Protein AF-A0A7J2S6C8-F1 (afdb_monomer)

Solvent-accessible surface area (backbone atoms only — not comparable to full-atom values): 21338 Å² total; per-residue (Å²): 133,86,79,76,64,70,72,67,54,67,76,59,57,77,68,59,60,74,78,74,85,59,68,61,57,57,75,84,71,76,32,97,89,40,73,38,74,44,29,30,34,50,39,59,42,30,94,91,43,90,77,49,42,57,40,76,42,40,28,33,58,45,73,49,61,71,92,41,80,57,48,65,46,74,48,68,42,77,63,92,60,92,56,80,80,47,36,69,75,30,65,57,47,36,51,33,52,52,51,53,50,55,30,57,74,70,68,48,84,77,56,70,72,46,63,61,48,47,64,41,74,40,39,33,36,44,30,26,59,47,37,90,51,41,45,99,87,71,46,70,33,70,77,56,50,61,56,28,43,101,78,66,48,49,63,91,56,85,85,38,72,61,55,59,40,55,72,76,30,68,22,41,27,75,41,55,62,68,39,52,63,50,45,58,54,45,39,74,75,74,37,69,48,33,37,51,72,53,26,26,40,29,37,42,34,45,31,42,72,55,86,85,63,49,44,58,47,68,44,78,35,67,97,61,42,38,46,55,46,69,73,55,48,58,56,49,60,75,65,50,62,64,55,66,74,73,57,66,77,72,85,70,54,75,62,56,54,50,49,54,50,51,53,54,46,54,52,47,54,69,58,48,83,65,84,86,80,91,81,91,76,90,78,89,76,88,76,91,78,90,88,84,80,89,84,88,84,89,86,85,90,85,89,86,89,87,80,86,89,87,84,90,90,86,87,70,69,66,66,61,56,52,60,52,55,58,53,56,56,50,53,54,53,52,54,55,51,53,61,54,56,71,64,72,82,114

Nearest PDB structures (foldseek):
  5lf7-assembly1_J  TM=1.799E-01  e=6.646E+00  Homo sapiens

Radius of gyration: 29.61 Å; Cα contacts (8 Å, |Δi|>4): 408; chains: 1; bounding box: 70×65×96 Å

Foldseek 3Di:
DDDPCPVVVVVVVVVVPPPPPDDLEDDFDFDPVWKTKFKKWFAWAAPPDPGDQKDKWWKQKDFFPVLLVRDIDIDTQPPPDDDPVSLVVAVLSVVLVVVVVVCVVVVNPDSPVSVNSGTDIWMKGWIFGPRVQADPVGDGDPVVVVCCPPVNHNPPPVVRPVLVRLQSGGHMYRDDVQQVVCVVVVCVPPNPCNDQQFNWIKMWMWTDRDDPRTDIDIDTDSVPTHHDDPVSSVSNSVVDDNCVVVVDDTPDDPVVSVVVVVVVVVSSCVSPPDDDDDDPDPDPDPDDDDDDDDDDDDDDDDDDDDDDDDDDDDPPDPVVVVVVVVVVVVVVVVVVVVVVVVVVVD

Structure (mmCIF, N/CA/C/O backbone):
data_AF-A0A7J2S6C8-F1
#
_entry.id   AF-A0A7J2S6C8-F1
#
loop_
_atom_site.group_PDB
_atom_site.id
_atom_site.type_symbol
_atom_site.label_atom_id
_atom_site.label_alt_id
_atom_site.label_comp_id
_atom_site.label_asym_id
_atom_site.label_entity_id
_atom_site.label_seq_id
_atom_site.pdbx_PDB_ins_code
_atom_site.Cartn_x
_atom_site.Cartn_y
_atom_site.Cartn_z
_atom_site.occupancy
_atom_site.B_iso_or_equiv
_atom_site.auth_seq_id
_atom_site.auth_comp_id
_atom_site.auth_asym_id
_atom_site.auth_atom_id
_atom_site.pdbx_PDB_model_num
ATOM 1 N N . MET A 1 1 ? 41.504 -0.423 -16.545 1.00 33.09 1 MET A N 1
ATOM 2 C CA . MET A 1 1 ? 41.022 0.566 -15.554 1.00 33.09 1 MET A CA 1
ATOM 3 C C . MET A 1 1 ? 40.026 -0.130 -14.635 1.00 33.09 1 MET A C 1
ATOM 5 O O . MET A 1 1 ? 38.994 -0.571 -15.115 1.00 33.09 1 MET A O 1
ATOM 9 N N . ALA A 1 2 ? 40.357 -0.325 -13.356 1.00 27.98 2 ALA A N 1
ATOM 10 C CA . ALA A 1 2 ? 39.468 -0.984 -12.399 1.00 27.98 2 ALA A CA 1
ATOM 11 C C . ALA A 1 2 ? 38.467 0.039 -11.839 1.00 27.98 2 ALA A C 1
ATOM 13 O O . ALA A 1 2 ? 38.843 0.918 -11.065 1.00 27.98 2 ALA A O 1
ATOM 14 N N . VAL A 1 3 ? 37.202 -0.045 -12.256 1.00 32.53 3 VAL A N 1
ATOM 15 C CA . VAL A 1 3 ? 36.126 0.783 -11.696 1.00 32.53 3 VAL A CA 1
ATOM 16 C C . VAL A 1 3 ? 35.893 0.341 -10.250 1.00 32.53 3 VAL A C 1
ATOM 18 O O . VAL A 1 3 ? 35.592 -0.818 -9.969 1.00 32.53 3 VAL A O 1
ATOM 21 N N . ASN A 1 4 ? 36.095 1.269 -9.318 1.00 31.86 4 ASN A N 1
ATOM 22 C CA . ASN A 1 4 ? 36.055 1.037 -7.879 1.00 31.86 4 ASN A CA 1
ATOM 23 C C . ASN A 1 4 ? 34.600 0.823 -7.402 1.00 31.86 4 ASN A C 1
ATOM 25 O O . ASN A 1 4 ? 33.949 1.743 -6.911 1.00 31.86 4 ASN A O 1
ATOM 29 N N . MET A 1 5 ? 34.082 -0.401 -7.565 1.00 37.62 5 MET A N 1
ATOM 30 C CA . MET A 1 5 ? 32.708 -0.805 -7.213 1.00 37.62 5 MET A CA 1
ATOM 31 C C . MET A 1 5 ? 32.382 -0.751 -5.707 1.00 37.62 5 MET A C 1
ATOM 33 O O . MET A 1 5 ? 31.219 -0.892 -5.333 1.00 37.62 5 MET A O 1
ATOM 37 N N . LYS A 1 6 ? 33.361 -0.508 -4.822 1.00 36.12 6 LYS A N 1
ATOM 38 C CA . LYS A 1 6 ? 33.123 -0.463 -3.367 1.00 36.12 6 LYS A CA 1
ATOM 39 C C . LYS A 1 6 ? 32.159 0.650 -2.932 1.00 36.12 6 LYS A C 1
ATOM 41 O O . LYS A 1 6 ? 31.393 0.438 -2.003 1.00 36.12 6 LYS A O 1
ATOM 46 N N . LYS A 1 7 ? 32.111 1.788 -3.637 1.00 34.53 7 LYS A N 1
ATOM 47 C CA . LYS A 1 7 ? 31.239 2.922 -3.257 1.00 34.53 7 LYS A CA 1
ATOM 48 C C . LYS A 1 7 ? 29.761 2.765 -3.638 1.00 34.53 7 LYS A C 1
ATOM 50 O O . LYS A 1 7 ? 28.937 3.542 -3.165 1.00 34.53 7 LYS A O 1
ATOM 55 N N . VAL A 1 8 ? 29.410 1.791 -4.481 1.00 39.03 8 VAL A N 1
ATOM 56 C CA . VAL A 1 8 ? 28.010 1.559 -4.890 1.00 39.03 8 VAL A CA 1
ATOM 57 C C . VAL A 1 8 ? 27.2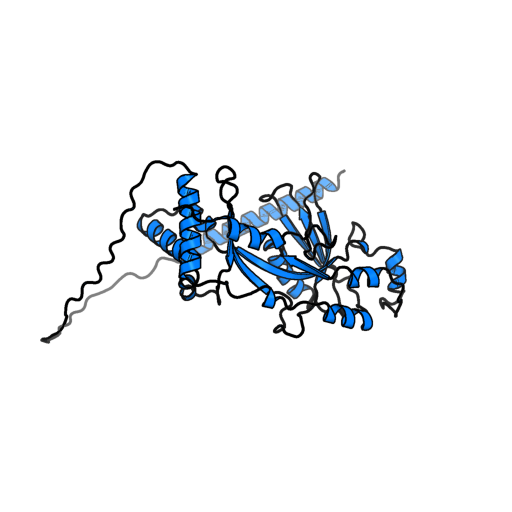87 0.636 -3.902 1.00 39.03 8 VAL A C 1
ATOM 59 O O . VAL A 1 8 ? 26.093 0.817 -3.675 1.00 39.03 8 VAL A O 1
ATOM 62 N N . ASN A 1 9 ? 28.008 -0.279 -3.245 1.00 33.78 9 ASN A N 1
ATOM 63 C CA . ASN A 1 9 ? 27.422 -1.180 -2.247 1.00 33.78 9 ASN A CA 1
ATOM 64 C C . ASN A 1 9 ? 27.141 -0.491 -0.901 1.00 33.78 9 ASN A C 1
ATOM 66 O O . ASN A 1 9 ? 26.094 -0.733 -0.309 1.00 33.78 9 ASN A O 1
ATOM 70 N N . GLU A 1 10 ? 27.990 0.441 -0.459 1.00 35.53 10 GLU A N 1
ATOM 71 C CA . GLU A 1 10 ? 27.822 1.103 0.849 1.00 35.53 10 GLU A CA 1
ATOM 72 C C . GLU A 1 10 ? 26.581 2.015 0.936 1.00 35.53 10 GLU A C 1
ATOM 74 O O . GLU A 1 10 ? 26.113 2.302 2.031 1.00 35.53 10 GLU A O 1
ATOM 79 N N . ARG A 1 11 ? 25.981 2.434 -0.191 1.00 38.78 11 ARG A N 1
ATOM 80 C CA . ARG A 1 11 ? 24.720 3.211 -0.186 1.00 38.78 11 ARG A CA 1
ATOM 81 C C . ARG A 1 11 ? 23.450 2.363 -0.080 1.00 38.78 11 ARG A C 1
ATOM 83 O O . ARG A 1 11 ? 22.374 2.932 0.077 1.00 38.78 11 ARG A O 1
ATOM 90 N N . TYR A 1 12 ? 23.551 1.039 -0.180 1.00 38.09 12 TYR A N 1
ATOM 91 C CA . TYR A 1 12 ? 22.402 0.132 -0.075 1.00 38.09 12 TYR A CA 1
ATOM 92 C C . TYR A 1 12 ? 22.400 -0.706 1.211 1.00 38.09 12 TYR A C 1
ATOM 94 O O . TYR A 1 12 ? 21.364 -1.281 1.546 1.00 38.09 12 TYR A O 1
ATOM 102 N N . ASP A 1 13 ? 23.499 -0.708 1.969 1.00 33.62 13 ASP A N 1
ATOM 103 C CA . ASP A 1 13 ? 23.609 -1.406 3.256 1.00 33.62 13 ASP A CA 1
ATOM 104 C C . ASP A 1 13 ? 22.923 -0.680 4.435 1.00 33.62 13 ASP A C 1
ATOM 106 O O . ASP A 1 13 ? 22.792 -1.259 5.510 1.00 33.62 13 ASP A O 1
ATOM 110 N N . ASP A 1 14 ? 22.283 0.478 4.208 1.00 38.38 14 ASP A N 1
ATOM 111 C CA . ASP A 1 14 ? 21.228 1.021 5.098 1.00 38.38 14 ASP A CA 1
ATOM 112 C C . ASP A 1 14 ? 19.969 0.117 5.166 1.00 38.38 14 ASP A C 1
ATOM 114 O O . ASP A 1 14 ? 18.994 0.383 5.872 1.00 38.38 14 ASP A O 1
ATOM 118 N N . TYR A 1 15 ? 20.025 -1.050 4.514 1.00 40.28 15 TYR A N 1
ATOM 119 C CA . TYR A 1 15 ? 19.274 -2.256 4.864 1.00 40.28 15 TYR A CA 1
ATOM 120 C C . TYR A 1 15 ? 19.602 -2.812 6.277 1.00 40.28 15 TYR A C 1
ATOM 122 O O . TYR A 1 15 ? 19.001 -3.812 6.688 1.00 40.28 15 TYR A O 1
ATOM 130 N N . GLU A 1 16 ? 20.470 -2.147 7.060 1.00 38.22 16 GLU A N 1
ATOM 131 C CA . GLU A 1 16 ? 20.729 -2.296 8.510 1.00 38.22 16 GLU A CA 1
ATOM 132 C C . GLU A 1 16 ? 19.494 -2.053 9.428 1.00 38.22 16 GLU A C 1
ATOM 134 O O . GLU A 1 16 ? 19.605 -1.830 10.634 1.00 38.22 16 GLU A O 1
ATOM 139 N N . ASN A 1 17 ? 18.283 -2.313 8.927 1.00 39.62 17 ASN A N 1
ATOM 140 C CA . ASN A 1 17 ? 17.057 -2.598 9.691 1.00 39.62 17 ASN A CA 1
ATOM 141 C C . ASN A 1 17 ? 17.166 -3.83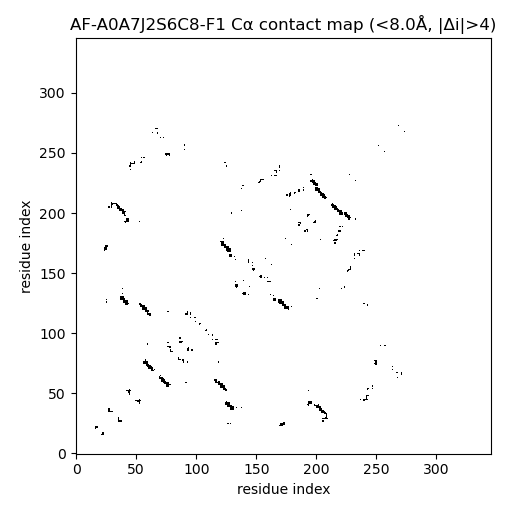4 10.627 1.00 39.62 17 ASN A C 1
ATOM 143 O O . ASN A 1 17 ? 16.158 -4.373 11.085 1.00 39.62 17 ASN A O 1
ATOM 147 N N . ARG A 1 18 ? 18.377 -4.333 10.912 1.00 39.62 18 ARG A N 1
ATOM 148 C CA . ARG A 1 18 ? 18.632 -5.494 11.778 1.00 39.62 18 ARG A CA 1
ATOM 149 C C . ARG A 1 18 ? 19.088 -5.145 13.193 1.00 39.62 18 ARG A C 1
ATOM 151 O O . ARG A 1 18 ? 19.061 -6.042 14.030 1.00 39.62 18 ARG A O 1
ATOM 158 N N . LYS A 1 19 ? 19.454 -3.894 13.501 1.00 30.80 19 LYS A N 1
ATOM 159 C CA . LYS A 1 19 ? 19.933 -3.528 14.852 1.00 30.80 19 LYS A CA 1
ATOM 160 C C . LYS A 1 19 ? 18.897 -2.872 15.771 1.00 30.80 19 LYS A C 1
ATOM 162 O O . LYS A 1 19 ? 19.095 -2.903 16.979 1.00 30.80 19 LYS A O 1
ATOM 167 N N . SER A 1 20 ? 17.778 -2.350 15.261 1.00 33.44 20 SER A N 1
ATOM 168 C CA . SER A 1 20 ? 16.765 -1.680 16.101 1.00 33.44 20 SER A CA 1
ATOM 169 C C . SER A 1 20 ? 15.586 -2.565 16.529 1.00 33.44 20 SER A C 1
ATOM 171 O O . SER A 1 20 ? 14.748 -2.116 17.303 1.00 33.44 20 SER A O 1
ATOM 173 N N . GLY A 1 21 ? 15.467 -3.805 16.036 1.00 29.59 21 GLY A N 1
ATOM 174 C CA . GLY A 1 21 ? 14.344 -4.698 16.373 1.00 29.59 21 GLY A CA 1
ATOM 175 C C . GLY A 1 21 ? 12.958 -4.222 15.897 1.00 29.59 21 GLY A C 1
ATOM 176 O O . GLY A 1 21 ? 11.976 -4.937 16.080 1.00 29.59 21 GLY A O 1
ATOM 177 N N . PHE A 1 22 ? 12.872 -3.061 15.242 1.00 34.91 22 PHE A N 1
ATOM 178 C CA . PHE A 1 22 ? 11.653 -2.491 14.678 1.00 34.91 22 PHE A CA 1
ATOM 179 C C . PHE A 1 22 ? 11.814 -2.378 13.163 1.00 34.91 22 PHE A C 1
ATOM 181 O O . PHE A 1 22 ? 12.431 -1.439 12.667 1.00 34.91 22 PHE A O 1
ATOM 188 N N . SER A 1 23 ? 11.245 -3.315 12.398 1.00 48.44 23 SER A N 1
ATOM 189 C CA . SER A 1 23 ? 11.082 -3.072 10.965 1.00 48.44 23 SER A CA 1
ATOM 190 C C . SER A 1 23 ? 9.999 -2.008 10.792 1.00 48.44 23 SER A C 1
ATOM 192 O O . SER A 1 23 ? 8.826 -2.277 11.040 1.00 48.44 23 SER A O 1
ATOM 194 N N . SER A 1 24 ? 10.370 -0.815 10.334 1.00 59.47 24 SER A N 1
ATOM 195 C CA . SER A 1 24 ? 9.442 0.291 10.030 1.00 59.47 24 SER A CA 1
ATOM 196 C C . SER A 1 24 ? 8.462 -0.010 8.882 1.00 59.47 24 SER A C 1
ATOM 198 O O . SER A 1 24 ? 7.572 0.791 8.590 1.00 59.47 24 SER A O 1
ATOM 200 N N . ASN A 1 25 ? 8.606 -1.177 8.244 1.00 76.56 25 ASN A N 1
ATOM 201 C CA . ASN A 1 25 ? 7.812 -1.624 7.111 1.00 76.56 25 ASN A CA 1
ATOM 202 C C . ASN A 1 25 ? 6.869 -2.773 7.494 1.00 76.56 25 ASN A C 1
ATOM 204 O O . ASN A 1 25 ? 7.297 -3.830 7.961 1.00 76.56 25 ASN A O 1
ATOM 208 N N . PHE A 1 26 ? 5.585 -2.611 7.191 1.00 79.31 26 PHE A N 1
ATOM 209 C CA . PHE A 1 26 ? 4.586 -3.663 7.287 1.00 79.31 26 PHE A CA 1
ATOM 210 C C . PHE A 1 26 ? 4.759 -4.664 6.141 1.00 79.31 26 PHE A C 1
ATOM 212 O O . PHE A 1 26 ? 4.687 -4.322 4.957 1.00 79.31 26 PHE A O 1
ATOM 219 N N . THR A 1 27 ? 4.942 -5.936 6.494 1.00 79.62 27 THR A N 1
ATOM 220 C CA . THR A 1 27 ? 4.992 -7.041 5.535 1.00 79.62 27 THR A CA 1
ATOM 221 C C . THR A 1 27 ? 4.140 -8.216 6.006 1.00 79.62 27 THR A C 1
ATOM 223 O O . THR A 1 27 ? 4.035 -8.530 7.194 1.00 79.62 27 THR A O 1
ATOM 226 N N . ILE A 1 28 ? 3.506 -8.900 5.052 1.00 81.00 28 ILE A N 1
ATOM 227 C CA . ILE A 1 28 ? 2.810 -10.161 5.317 1.00 81.00 28 ILE A CA 1
ATOM 228 C C . ILE A 1 28 ? 3.713 -11.277 4.827 1.00 81.00 28 ILE A C 1
ATOM 230 O O . ILE A 1 28 ? 3.731 -11.595 3.639 1.00 81.00 28 ILE A O 1
ATOM 234 N N . GLU A 1 29 ? 4.470 -11.861 5.747 1.00 80.81 29 GLU A N 1
ATOM 235 C CA . GLU A 1 29 ? 5.364 -12.967 5.429 1.00 80.81 29 GLU A CA 1
ATOM 236 C C . GLU A 1 29 ? 4.617 -14.142 4.795 1.00 80.81 29 GLU A C 1
ATOM 238 O O . GLU A 1 29 ? 3.493 -14.496 5.184 1.00 80.81 29 GLU A O 1
ATOM 243 N N . GLY A 1 30 ? 5.284 -14.790 3.842 1.00 74.50 30 GLY A N 1
ATOM 244 C CA . GLY A 1 30 ? 4.814 -16.054 3.306 1.00 74.50 30 GLY A CA 1
ATOM 245 C C . GLY A 1 30 ? 4.751 -17.144 4.370 1.00 74.50 30 GLY A C 1
ATOM 246 O O . GLY A 1 30 ? 5.448 -17.122 5.381 1.00 74.50 30 GLY A O 1
ATOM 247 N N . SER A 1 31 ? 3.874 -18.118 4.152 1.00 72.81 31 SER A N 1
ATOM 248 C CA . SER A 1 31 ? 3.824 -19.331 4.960 1.00 72.81 31 SER A CA 1
ATOM 249 C C . SER A 1 31 ? 3.947 -20.530 4.042 1.00 72.81 31 SER A C 1
ATOM 251 O O . SER A 1 31 ? 3.168 -20.664 3.099 1.00 72.81 31 SER A O 1
ATOM 253 N N . LYS A 1 32 ? 4.857 -21.450 4.380 1.00 73.31 32 LYS A N 1
ATOM 254 C CA . LYS A 1 32 ? 4.961 -22.764 3.726 1.00 73.31 32 LYS A CA 1
ATOM 255 C C . LYS A 1 32 ? 3.642 -23.551 3.787 1.00 73.31 32 LYS A C 1
ATOM 257 O O . LYS A 1 32 ? 3.416 -24.428 2.967 1.00 73.31 32 LYS A O 1
ATOM 262 N N . LYS A 1 33 ? 2.777 -23.246 4.765 1.00 68.19 33 LYS A N 1
ATOM 263 C CA . LYS A 1 33 ? 1.554 -24.001 5.083 1.00 68.19 33 LYS A CA 1
ATOM 264 C C . LYS A 1 33 ? 0.247 -23.219 4.867 1.00 68.19 33 LYS A C 1
ATOM 266 O O . LYS A 1 33 ? -0.785 -23.615 5.400 1.00 68.19 33 LYS A O 1
ATOM 271 N N . GLY A 1 34 ? 0.244 -22.122 4.098 1.00 69.88 34 GLY A N 1
ATOM 272 C CA . GLY A 1 34 ? -1.008 -21.547 3.579 1.00 69.88 34 GLY A CA 1
ATOM 273 C C . GLY A 1 34 ? -1.263 -20.064 3.853 1.00 69.88 34 GLY A C 1
ATOM 274 O O . GLY A 1 34 ? -0.349 -19.248 3.911 1.00 69.88 34 GLY A O 1
ATOM 275 N N . LYS A 1 35 ? -2.549 -19.696 3.929 1.00 87.19 35 LYS A N 1
ATOM 276 C CA . LYS A 1 35 ? -3.002 -18.295 3.948 1.00 87.19 35 LYS A CA 1
ATOM 277 C C . LYS A 1 35 ? -2.584 -17.589 5.244 1.00 87.19 35 LYS A C 1
ATOM 279 O O . LYS A 1 35 ? -3.002 -18.006 6.324 1.00 87.19 35 LYS A O 1
ATOM 284 N N . LYS A 1 36 ? -1.836 -16.489 5.141 1.00 90.19 36 LYS A N 1
ATOM 285 C CA . LYS A 1 36 ? -1.584 -15.560 6.254 1.00 90.19 36 LYS A CA 1
ATOM 286 C C . LYS A 1 36 ? -2.580 -14.409 6.198 1.00 90.19 36 LYS A C 1
ATOM 288 O O . LYS A 1 36 ? -3.009 -14.000 5.121 1.00 90.19 36 LYS A O 1
ATOM 293 N N . ARG A 1 37 ? -2.981 -13.923 7.369 1.00 92.12 37 ARG A N 1
ATOM 294 C CA . ARG A 1 37 ? -3.950 -12.837 7.521 1.00 92.12 37 ARG A CA 1
ATOM 295 C C . ARG A 1 37 ? -3.408 -11.837 8.525 1.00 92.12 37 ARG A C 1
ATOM 297 O O . ARG A 1 37 ? -2.916 -12.255 9.571 1.00 92.12 37 ARG A O 1
ATOM 304 N N . ARG A 1 38 ? -3.536 -10.559 8.202 1.00 93.19 38 ARG A N 1
ATOM 305 C CA . ARG A 1 38 ? -3.308 -9.438 9.110 1.00 93.19 38 ARG A CA 1
ATOM 306 C C . ARG A 1 38 ? -4.547 -8.552 9.110 1.00 93.19 38 ARG A C 1
ATOM 308 O O . ARG A 1 38 ? -5.264 -8.523 8.110 1.00 93.19 38 ARG A O 1
ATOM 315 N N . PHE A 1 39 ? -4.805 -7.880 10.219 1.00 93.19 39 PHE A N 1
ATOM 316 C CA . PHE A 1 39 ? -5.785 -6.806 10.308 1.00 93.19 39 PHE A CA 1
ATOM 317 C C . PHE A 1 39 ? -5.029 -5.499 10.438 1.00 93.19 39 PHE A C 1
ATOM 319 O O . PHE A 1 39 ? -4.108 -5.411 11.246 1.00 93.19 39 PHE A O 1
ATOM 326 N N . ILE A 1 40 ? -5.416 -4.518 9.641 1.00 95.38 40 ILE A N 1
ATOM 327 C CA . ILE A 1 40 ? -4.804 -3.200 9.637 1.00 95.38 40 ILE A CA 1
ATOM 328 C C . ILE A 1 40 ? -5.866 -2.115 9.759 1.00 95.38 40 ILE A C 1
ATOM 330 O O . ILE A 1 40 ? -7.026 -2.344 9.411 1.00 95.38 40 ILE A O 1
ATOM 334 N N . LEU A 1 41 ? -5.443 -0.945 10.220 1.00 95.44 41 LEU A N 1
ATOM 335 C CA . LEU A 1 41 ? -6.136 0.319 9.991 1.00 95.44 41 LEU A CA 1
ATOM 336 C C . LEU A 1 41 ? -5.297 1.134 9.014 1.00 95.44 41 LEU A C 1
ATOM 338 O O . LEU A 1 41 ? -4.078 1.203 9.183 1.00 95.44 41 LEU A O 1
ATOM 342 N N . LEU A 1 42 ? -5.939 1.703 7.999 1.00 95.75 42 LEU A N 1
ATOM 343 C CA . LEU A 1 42 ? -5.317 2.729 7.170 1.00 95.75 42 LEU A CA 1
ATOM 344 C C . LEU A 1 42 ? -5.354 4.052 7.933 1.00 95.75 42 LEU A C 1
ATOM 346 O O . LEU A 1 42 ? -6.312 4.320 8.655 1.00 95.75 42 LEU A O 1
ATOM 350 N N . LEU A 1 43 ? -4.294 4.840 7.803 1.00 95.56 43 LEU A N 1
ATOM 351 C CA . LEU A 1 43 ? -4.183 6.140 8.453 1.00 95.56 43 LEU A CA 1
ATOM 352 C C . LEU A 1 43 ? -4.462 7.277 7.463 1.00 95.56 43 LEU A C 1
ATOM 354 O O . LEU A 1 43 ? -4.238 7.090 6.265 1.00 95.56 43 LEU A O 1
ATOM 358 N N . PRO A 1 44 ? -4.939 8.434 7.956 1.00 95.88 44 PRO A N 1
ATOM 359 C CA . PRO A 1 44 ? -5.158 9.617 7.129 1.00 95.88 44 PRO A CA 1
ATOM 360 C C . PRO A 1 44 ? -3.833 10.172 6.573 1.00 95.88 44 PRO A C 1
ATOM 362 O O . PRO A 1 44 ? -2.752 9.759 7.018 1.00 95.88 44 PRO A O 1
ATOM 365 N N . PRO A 1 45 ? -3.887 11.107 5.605 1.00 94.44 45 PRO A N 1
ATOM 366 C CA . PRO A 1 45 ? -2.697 11.799 5.119 1.00 94.44 45 PRO A CA 1
ATOM 367 C C . PRO A 1 45 ? -1.952 12.530 6.242 1.00 94.44 45 PRO A C 1
ATOM 369 O O . PRO A 1 45 ? -2.536 12.972 7.234 1.00 94.44 45 PRO A O 1
ATOM 372 N N . HIS A 1 46 ? -0.640 12.681 6.058 1.00 93.12 46 HIS A N 1
ATOM 373 C CA . HIS A 1 46 ? 0.155 13.609 6.857 1.00 93.12 46 HIS A CA 1
ATOM 374 C C . HIS A 1 46 ? -0.287 15.056 6.572 1.00 93.12 46 HIS A C 1
ATOM 376 O O . HIS A 1 46 ? -0.725 15.352 5.466 1.00 93.12 46 HIS A O 1
ATOM 382 N N . GLU A 1 47 ? -0.127 15.971 7.532 1.00 89.94 47 GLU A N 1
ATOM 383 C CA . GLU A 1 47 ? -0.587 17.372 7.422 1.00 89.94 47 GLU A CA 1
ATOM 384 C C . GLU A 1 47 ? 0.004 18.152 6.232 1.00 89.94 47 GLU A C 1
ATOM 386 O O . GLU A 1 47 ? -0.600 19.107 5.758 1.00 89.94 47 GLU A O 1
ATOM 391 N N . ASN A 1 48 ? 1.158 17.713 5.724 1.00 84.88 48 ASN A N 1
ATOM 392 C CA . ASN A 1 48 ? 1.841 18.308 4.568 1.00 84.88 48 ASN A CA 1
ATOM 393 C C . ASN A 1 48 ? 1.453 17.678 3.218 1.00 84.88 48 ASN A C 1
ATOM 395 O O . ASN A 1 48 ? 2.048 18.020 2.201 1.00 84.88 48 ASN A O 1
ATOM 399 N N . MET A 1 49 ? 0.530 16.715 3.201 1.00 83.00 49 MET A N 1
ATOM 400 C CA . MET A 1 49 ? 0.100 16.038 1.979 1.00 83.00 49 MET A CA 1
ATOM 401 C C . MET A 1 49 ? -1.250 16.573 1.503 1.00 83.00 49 MET A C 1
ATOM 403 O O . MET A 1 49 ? -2.157 16.786 2.307 1.00 83.00 49 MET A O 1
ATOM 407 N N . ASP A 1 50 ? -1.400 16.702 0.185 1.00 74.69 50 ASP A N 1
ATOM 408 C CA . ASP A 1 50 ? -2.633 17.146 -0.472 1.00 74.69 50 ASP A CA 1
ATOM 409 C C . ASP A 1 50 ? -3.709 16.044 -0.433 1.00 74.69 50 ASP A C 1
ATOM 411 O O . ASP A 1 50 ? -3.943 15.340 -1.417 1.00 74.69 50 ASP A O 1
ATOM 415 N N . GLU A 1 51 ? -4.323 15.864 0.740 1.00 76.94 51 GLU A N 1
ATOM 416 C CA . GLU A 1 51 ? -5.515 15.044 1.039 1.00 76.94 51 GLU A CA 1
ATOM 417 C C . GLU A 1 51 ? -5.409 13.527 0.783 1.00 76.94 51 GLU A C 1
ATOM 419 O O . GLU A 1 51 ? -6.200 12.755 1.325 1.00 76.94 51 GLU A O 1
ATOM 424 N N . MET A 1 52 ? -4.430 13.051 0.014 1.00 84.12 52 MET A N 1
ATOM 425 C CA . MET A 1 52 ? -4.299 11.634 -0.312 1.00 84.12 52 MET A CA 1
ATOM 426 C C . MET A 1 52 ? -3.503 10.873 0.760 1.00 84.12 52 MET A C 1
ATOM 428 O O . MET A 1 52 ? -2.317 11.144 0.948 1.00 84.12 52 MET A O 1
ATOM 432 N N . PRO A 1 53 ? -4.073 9.835 1.405 1.00 90.75 53 PRO A N 1
ATOM 433 C CA . PRO A 1 53 ? -3.366 9.022 2.404 1.00 90.75 53 PRO A CA 1
ATOM 434 C C . PRO A 1 53 ? -2.331 8.055 1.795 1.00 90.75 53 PRO A C 1
ATOM 436 O O . PRO A 1 53 ? -1.772 7.196 2.485 1.00 90.75 53 PRO A O 1
ATOM 439 N N . PHE A 1 54 ? -2.076 8.175 0.489 1.00 91.75 54 PHE A N 1
ATOM 440 C CA . PHE A 1 54 ? -1.243 7.268 -0.283 1.00 91.75 54 PHE A CA 1
ATOM 441 C C . PHE A 1 54 ? -0.305 8.024 -1.212 1.00 91.75 54 PHE A C 1
ATOM 443 O O . PHE A 1 54 ? -0.678 9.034 -1.802 1.00 91.75 54 PHE A O 1
ATOM 450 N N . VAL A 1 55 ? 0.883 7.459 -1.416 1.00 90.44 55 VAL A N 1
ATOM 451 C CA . VAL A 1 55 ? 1.811 7.883 -2.471 1.00 90.44 55 VAL A CA 1
ATOM 452 C C . VAL A 1 55 ? 2.083 6.710 -3.383 1.00 90.44 55 VAL A C 1
ATOM 454 O O . VAL A 1 55 ? 2.319 5.590 -2.931 1.00 90.44 55 VAL A O 1
ATOM 457 N N . GLU A 1 56 ? 2.048 6.957 -4.684 1.00 88.75 56 GLU A N 1
ATOM 458 C CA . GLU A 1 56 ? 2.392 5.964 -5.684 1.00 88.75 56 GLU A CA 1
ATOM 459 C C . GLU A 1 56 ? 3.770 6.250 -6.266 1.00 88.75 56 GLU A C 1
ATOM 461 O O . GLU A 1 56 ? 3.959 7.222 -6.987 1.00 88.75 56 GLU A O 1
ATOM 466 N N . ILE A 1 57 ? 4.720 5.353 -6.001 1.00 86.88 57 ILE A N 1
ATOM 467 C CA . ILE A 1 57 ? 6.060 5.449 -6.574 1.00 86.88 57 ILE A CA 1
ATOM 468 C C . ILE A 1 57 ? 6.130 4.606 -7.840 1.00 86.88 57 ILE A C 1
ATOM 470 O O . ILE A 1 57 ? 5.768 3.424 -7.854 1.00 86.88 57 ILE A O 1
ATOM 474 N N . MET A 1 58 ? 6.676 5.192 -8.899 1.00 86.06 58 MET A N 1
ATOM 475 C CA . MET A 1 58 ? 7.039 4.469 -10.112 1.00 86.06 58 MET A CA 1
ATOM 476 C C . MET A 1 58 ? 8.515 4.085 -10.063 1.00 86.06 58 MET A C 1
ATOM 478 O O . MET A 1 58 ? 9.389 4.935 -9.913 1.00 86.06 58 MET A O 1
ATOM 482 N N . GLN A 1 59 ? 8.820 2.796 -10.212 1.00 85.94 59 GLN A N 1
ATOM 483 C CA . GLN A 1 59 ? 10.189 2.298 -10.077 1.00 85.94 59 GLN A CA 1
ATOM 484 C C . GLN A 1 59 ? 10.520 1.255 -11.142 1.00 85.94 59 GLN A C 1
ATOM 486 O O . GLN A 1 59 ? 9.814 0.262 -11.300 1.00 85.94 59 GLN A O 1
ATOM 491 N N . HIS A 1 60 ? 11.636 1.431 -11.840 1.00 82.88 60 HIS A N 1
ATOM 492 C CA . HIS A 1 60 ? 12.249 0.366 -12.624 1.00 82.88 60 HIS A CA 1
ATOM 493 C C . HIS A 1 60 ? 13.082 -0.500 -11.692 1.00 82.88 60 HIS A C 1
ATOM 495 O O . HIS A 1 60 ? 13.937 0.014 -10.974 1.00 82.88 60 HIS A O 1
ATOM 501 N N . SER A 1 61 ? 12.848 -1.810 -11.701 1.00 82.00 61 SER A N 1
ATOM 502 C CA . SER A 1 61 ? 13.724 -2.741 -11.000 1.00 82.00 61 SER A CA 1
ATOM 503 C C . SER A 1 61 ? 13.946 -4.016 -11.793 1.00 82.00 61 SER A C 1
ATOM 505 O O . SER A 1 61 ? 12.988 -4.622 -12.292 1.00 82.00 61 SER A O 1
ATOM 507 N N . ARG A 1 62 ? 15.210 -4.432 -11.865 1.00 79.31 62 ARG A N 1
ATOM 508 C CA . ARG A 1 62 ? 15.649 -5.664 -12.512 1.00 79.31 62 ARG A CA 1
ATOM 509 C C . ARG A 1 62 ? 16.727 -6.313 -11.659 1.00 79.31 62 ARG A C 1
ATOM 511 O O . ARG A 1 62 ? 17.691 -5.664 -11.280 1.00 79.31 62 ARG A O 1
ATOM 518 N N . GLU A 1 63 ? 16.557 -7.591 -11.382 1.00 72.88 63 GLU A N 1
ATOM 519 C CA . GLU A 1 63 ? 17.607 -8.434 -10.819 1.00 72.88 63 GLU A CA 1
ATOM 520 C C . GLU A 1 63 ? 18.223 -9.215 -11.979 1.00 72.88 63 GLU A C 1
ATOM 522 O O . GLU A 1 63 ? 17.485 -9.729 -12.828 1.00 72.88 63 GLU A O 1
ATOM 527 N N . LEU A 1 64 ? 19.553 -9.246 -12.069 1.00 67.94 64 LEU A N 1
ATOM 528 C CA . LEU A 1 64 ? 20.231 -10.161 -12.982 1.00 67.94 64 LEU A CA 1
ATOM 529 C C . LEU A 1 64 ? 20.163 -11.594 -12.432 1.00 67.94 64 LEU A C 1
ATOM 531 O O . LEU A 1 64 ? 19.949 -11.783 -11.228 1.00 67.94 64 LEU A O 1
ATOM 535 N N . PRO A 1 65 ? 20.317 -12.615 -13.297 1.00 64.75 65 PRO A N 1
ATOM 536 C CA . PRO A 1 65 ? 20.476 -13.995 -12.852 1.00 64.75 65 PRO A CA 1
ATOM 537 C C . PRO A 1 65 ? 21.561 -14.106 -11.772 1.00 64.75 65 PRO A C 1
ATOM 539 O O . PRO A 1 65 ? 22.516 -13.329 -11.752 1.00 64.75 65 PRO A O 1
ATOM 542 N N . ARG A 1 66 ? 21.418 -15.069 -10.853 1.00 59.50 66 ARG A N 1
ATOM 543 C CA . ARG A 1 66 ? 22.338 -15.230 -9.705 1.00 59.50 66 ARG A CA 1
ATOM 544 C C . ARG A 1 66 ? 23.789 -15.431 -10.135 1.00 59.50 66 ARG A C 1
ATOM 546 O O . ARG A 1 66 ? 24.703 -15.004 -9.437 1.00 59.50 66 ARG A O 1
ATOM 553 N N . ASP A 1 67 ? 23.943 -16.040 -11.294 1.00 64.25 67 ASP A N 1
ATOM 554 C CA . ASP A 1 67 ? 25.168 -16.360 -12.013 1.00 64.25 67 ASP A CA 1
ATOM 555 C C . ASP A 1 67 ? 25.970 -15.076 -12.323 1.00 64.25 67 ASP A C 1
ATOM 557 O O . ASP A 1 67 ? 27.199 -15.079 -12.332 1.00 64.25 67 ASP A O 1
ATOM 561 N N . VAL A 1 68 ? 25.276 -13.935 -12.425 1.00 56.84 68 VAL A N 1
ATOM 562 C CA . VAL A 1 68 ? 25.822 -12.587 -12.626 1.00 56.84 68 VAL A CA 1
ATOM 563 C C . VAL A 1 68 ? 25.916 -11.831 -11.295 1.00 56.84 68 VAL A C 1
ATOM 565 O O . VAL A 1 68 ? 25.245 -10.823 -11.074 1.00 56.84 68 VAL A O 1
ATOM 568 N N . LYS A 1 69 ? 26.715 -12.346 -10.350 1.00 58.53 69 LYS A N 1
ATOM 569 C CA . LYS A 1 69 ? 27.061 -11.699 -9.056 1.00 58.53 69 LYS A CA 1
ATOM 570 C C . LYS A 1 69 ? 25.890 -11.058 -8.276 1.00 58.53 69 LYS A C 1
ATOM 572 O O . LYS A 1 69 ? 26.108 -10.132 -7.499 1.00 58.53 69 LYS A O 1
ATOM 577 N N . GLY A 1 70 ? 24.651 -11.524 -8.463 1.00 59.47 70 GLY A N 1
ATOM 578 C CA . GLY A 1 70 ? 23.464 -10.958 -7.810 1.00 59.47 70 GLY A CA 1
ATOM 579 C C . GLY A 1 70 ? 23.260 -9.455 -8.040 1.00 59.47 70 GLY A C 1
ATOM 580 O O . GLY A 1 70 ? 22.618 -8.803 -7.213 1.00 59.47 70 GLY A O 1
ATOM 581 N N . ALA A 1 71 ? 23.812 -8.887 -9.118 1.00 68.44 71 ALA A N 1
ATOM 582 C CA . ALA A 1 71 ? 23.664 -7.467 -9.388 1.00 68.44 71 ALA A CA 1
ATOM 583 C C . ALA A 1 71 ? 22.180 -7.155 -9.620 1.00 68.44 71 ALA A C 1
ATOM 585 O O . ALA A 1 71 ? 21.514 -7.721 -10.491 1.00 68.44 71 ALA A O 1
ATOM 586 N N . SER A 1 72 ? 21.650 -6.249 -8.808 1.00 70.31 72 SER A N 1
ATOM 587 C CA . SER A 1 72 ? 20.295 -5.749 -8.955 1.00 70.31 72 SER A CA 1
ATOM 588 C C . SER A 1 72 ? 20.345 -4.268 -9.250 1.00 70.31 72 SER A C 1
ATOM 590 O O . SER A 1 72 ? 21.236 -3.539 -8.815 1.00 70.31 72 SER A O 1
ATOM 592 N N . PHE A 1 73 ? 19.376 -3.838 -10.029 1.00 73.25 73 PHE A N 1
ATOM 593 C CA . PHE A 1 73 ? 19.190 -2.457 -10.353 1.00 73.25 73 PHE A CA 1
ATOM 594 C C . PHE A 1 73 ? 17.797 -2.015 -9.932 1.00 73.25 73 PHE A C 1
ATOM 596 O O . PHE A 1 73 ? 16.799 -2.714 -10.128 1.00 73.25 73 PHE A O 1
ATOM 603 N N . SER A 1 74 ? 17.742 -0.809 -9.383 1.00 74.69 74 SER A N 1
ATOM 604 C CA . SER A 1 74 ? 16.529 -0.159 -8.945 1.00 74.69 74 SER A CA 1
ATOM 605 C C . SER A 1 74 ? 16.684 1.352 -9.113 1.00 74.69 74 SER A C 1
ATOM 607 O O . SER A 1 74 ? 17.514 1.960 -8.444 1.00 74.69 74 SER A O 1
ATOM 609 N N . THR A 1 75 ? 15.856 1.973 -9.953 1.00 76.69 75 THR A N 1
ATOM 610 C CA . THR A 1 75 ? 15.728 3.438 -9.995 1.00 76.69 75 THR A CA 1
ATOM 611 C C . THR A 1 75 ? 14.282 3.858 -10.092 1.00 76.69 75 THR A C 1
ATOM 613 O O . THR A 1 75 ? 13.416 3.106 -10.540 1.00 76.69 75 THR A O 1
ATOM 616 N N . ARG A 1 76 ? 14.033 5.104 -9.724 1.00 77.56 76 ARG A N 1
ATOM 617 C CA . ARG A 1 76 ? 12.724 5.720 -9.842 1.00 77.56 76 ARG A CA 1
ATOM 618 C C . ARG A 1 76 ? 12.478 6.241 -11.236 1.00 77.56 76 ARG A C 1
ATOM 620 O O . ARG A 1 76 ? 13.383 6.691 -11.934 1.00 77.56 76 ARG A O 1
ATOM 627 N N . CYS A 1 77 ? 11.223 6.173 -11.630 1.00 79.88 77 CYS A N 1
ATOM 628 C CA . CYS A 1 77 ? 10.741 6.756 -12.857 1.00 79.88 77 CYS A CA 1
ATOM 629 C C . CYS A 1 77 ? 10.081 8.091 -12.512 1.00 79.88 77 CYS A C 1
ATOM 631 O O . CYS A 1 77 ? 9.057 8.090 -11.839 1.00 79.88 77 CYS A O 1
ATOM 633 N N . GLN A 1 78 ? 10.638 9.206 -13.004 1.00 69.56 78 GLN A N 1
ATOM 634 C CA . GLN A 1 78 ? 10.060 10.564 -12.907 1.00 69.56 78 GLN A CA 1
ATOM 635 C C . GLN A 1 78 ? 8.826 10.718 -13.805 1.00 69.56 78 GLN A C 1
ATOM 637 O O . GLN A 1 78 ? 8.752 11.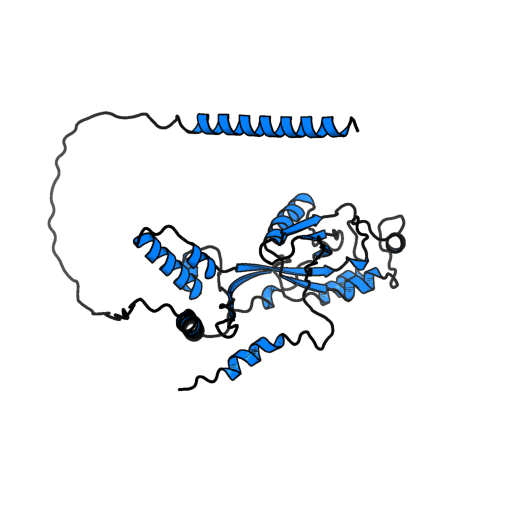599 -14.658 1.00 69.56 78 GLN A O 1
ATOM 642 N N . ARG A 1 79 ? 7.893 9.775 -13.724 1.00 67.25 79 ARG A N 1
ATOM 643 C CA . ARG A 1 79 ? 6.695 9.821 -14.543 1.00 67.25 79 ARG A CA 1
ATOM 644 C C . ARG A 1 79 ? 5.730 10.819 -13.910 1.00 67.25 79 ARG A C 1
ATOM 646 O O . ARG A 1 79 ? 4.898 10.427 -13.101 1.00 67.25 79 ARG A O 1
ATOM 653 N N . ASP A 1 80 ? 5.828 12.075 -14.327 1.00 53.09 80 ASP A N 1
ATOM 654 C CA . ASP A 1 80 ? 4.879 13.140 -13.985 1.00 53.09 80 ASP A CA 1
ATOM 655 C C . ASP A 1 80 ? 3.575 12.975 -14.803 1.00 53.09 80 ASP A C 1
ATOM 657 O O . ASP A 1 80 ? 3.174 13.855 -15.556 1.00 53.09 80 ASP A O 1
ATOM 661 N N . GLY A 1 81 ? 2.926 11.806 -14.718 1.00 48.72 81 GLY A N 1
ATOM 662 C CA . GLY A 1 81 ? 1.646 11.531 -15.388 1.00 48.72 81 GLY A CA 1
ATOM 663 C C . GLY A 1 81 ? 1.673 10.493 -16.518 1.00 48.72 81 GLY A C 1
ATOM 664 O O . GLY A 1 81 ? 2.677 9.852 -16.830 1.00 48.72 81 GLY A O 1
ATOM 665 N N . TYR A 1 82 ? 0.506 10.242 -17.116 1.00 45.34 82 TYR A N 1
ATOM 666 C CA . TYR A 1 82 ? 0.328 9.146 -18.076 1.00 45.34 82 TYR A CA 1
ATOM 667 C C . TYR A 1 82 ? 0.788 9.465 -19.504 1.00 45.34 82 TYR A C 1
ATOM 669 O O . TYR A 1 82 ? 0.786 8.549 -20.327 1.00 45.34 82 TYR A O 1
ATOM 677 N N . ASP A 1 83 ? 1.243 10.685 -19.782 1.00 51.81 83 ASP A N 1
ATOM 678 C CA . ASP A 1 83 ? 1.541 11.128 -21.140 1.00 51.81 83 ASP A CA 1
ATOM 679 C C . ASP A 1 83 ? 2.814 10.499 -21.718 1.00 51.81 83 ASP A C 1
ATOM 681 O O . ASP A 1 83 ? 3.898 10.525 -21.130 1.00 51.81 83 ASP A O 1
ATOM 685 N N . ASP A 1 84 ? 2.692 9.994 -22.949 1.00 54.69 84 ASP A N 1
ATOM 686 C CA . ASP A 1 84 ? 3.789 9.401 -23.728 1.00 54.69 84 ASP A CA 1
ATOM 687 C C . ASP A 1 84 ? 4.980 10.362 -23.924 1.00 54.69 84 ASP A C 1
ATOM 689 O O . ASP A 1 84 ? 6.107 9.937 -24.183 1.00 54.69 84 ASP A O 1
ATOM 693 N N . LYS A 1 85 ? 4.751 11.669 -23.745 1.00 56.69 85 LYS A N 1
ATOM 694 C CA . LYS A 1 85 ? 5.759 12.729 -23.864 1.00 56.69 85 LYS A CA 1
ATOM 695 C C . LYS A 1 85 ? 6.795 12.703 -22.736 1.00 56.69 85 LYS A C 1
ATOM 697 O O . LYS A 1 85 ? 7.939 13.089 -22.968 1.00 56.69 85 LYS A O 1
ATOM 702 N N . ASP A 1 86 ? 6.442 12.198 -21.553 1.00 52.62 86 ASP A N 1
ATOM 703 C CA . ASP A 1 86 ? 7.345 12.156 -20.394 1.00 52.62 86 ASP A CA 1
ATOM 704 C C . ASP A 1 86 ? 8.198 10.884 -20.326 1.00 52.62 86 ASP A C 1
ATOM 706 O O . ASP A 1 86 ? 9.179 10.824 -19.579 1.00 52.62 86 ASP A O 1
ATOM 710 N N . PHE A 1 87 ? 7.923 9.888 -21.176 1.00 51.53 87 PHE A N 1
ATOM 711 C CA . PHE A 1 87 ? 8.747 8.678 -21.266 1.00 51.53 87 PHE A CA 1
ATOM 712 C C . PHE A 1 87 ? 10.204 8.974 -21.666 1.00 51.53 87 PHE A C 1
ATOM 714 O O . PHE A 1 87 ? 11.080 8.152 -21.407 1.00 51.53 87 PHE A O 1
ATOM 721 N N . GLY A 1 88 ? 10.486 10.144 -22.255 1.00 52.75 88 GLY A N 1
ATOM 722 C CA . GLY A 1 88 ? 11.838 10.580 -22.622 1.00 52.75 88 GLY A CA 1
ATOM 723 C C . GLY A 1 88 ? 12.690 11.125 -21.465 1.00 52.75 88 GLY A C 1
ATOM 724 O O . GLY A 1 88 ? 13.908 11.265 -21.624 1.00 52.75 88 GLY A O 1
ATOM 725 N N . LYS A 1 89 ? 12.088 11.432 -20.305 1.00 66.88 89 LYS A N 1
ATOM 726 C CA . LYS A 1 89 ? 12.820 11.941 -19.130 1.00 66.88 89 LYS A CA 1
ATOM 727 C C . LYS A 1 89 ? 13.518 10.815 -18.370 1.00 66.88 89 LYS A C 1
ATOM 729 O O . LYS A 1 89 ? 14.662 10.967 -17.949 1.00 66.88 89 LYS A O 1
ATOM 734 N N . CYS A 1 90 ? 12.873 9.653 -18.275 1.00 75.56 90 CYS A N 1
ATOM 735 C CA . CYS A 1 90 ? 13.458 8.462 -17.673 1.00 75.56 90 CYS A CA 1
ATOM 736 C C . CYS A 1 90 ? 14.108 7.594 -18.763 1.00 75.56 90 CYS A C 1
ATOM 738 O O . CYS A 1 90 ? 13.424 7.000 -19.596 1.00 75.56 90 CYS A O 1
ATOM 740 N N . TRP A 1 91 ? 15.438 7.485 -18.751 1.00 75.31 91 TRP A N 1
ATOM 741 C CA . TRP A 1 91 ? 16.202 6.673 -19.713 1.00 75.31 91 TRP A CA 1
ATOM 742 C C . TRP A 1 91 ? 15.664 5.242 -19.988 1.00 75.31 91 TRP A C 1
ATOM 744 O O . TRP A 1 91 ? 15.613 4.843 -21.152 1.00 75.31 91 TRP A O 1
ATOM 754 N N . PRO A 1 92 ? 15.203 4.461 -18.993 1.00 79.75 92 PRO A N 1
ATOM 755 C CA . PRO A 1 92 ? 14.709 3.090 -19.173 1.00 79.75 92 PRO A CA 1
ATOM 756 C C . PRO A 1 92 ? 13.364 3.059 -19.887 1.00 79.75 92 PRO A C 1
ATOM 758 O O . PRO A 1 92 ? 13.127 2.174 -20.707 1.00 79.75 92 PRO A O 1
ATOM 761 N N . CYS A 1 93 ? 12.499 4.040 -19.613 1.00 81.62 93 CYS A N 1
ATOM 762 C CA . CYS A 1 93 ? 11.278 4.261 -20.376 1.00 81.62 93 CYS A CA 1
ATOM 763 C C . CYS A 1 93 ? 11.612 4.546 -21.843 1.00 81.62 93 CYS A C 1
ATOM 765 O O . CYS A 1 93 ? 11.046 3.902 -22.724 1.00 81.62 93 CYS A O 1
ATOM 767 N N . GLY A 1 94 ? 12.592 5.417 -22.103 1.00 80.75 94 GLY A N 1
ATOM 768 C CA . GLY A 1 94 ? 13.096 5.678 -23.452 1.00 80.75 94 GLY A CA 1
ATOM 769 C C . GLY A 1 94 ? 13.623 4.417 -24.149 1.00 80.75 94 GLY A C 1
ATOM 770 O O . GLY A 1 94 ? 13.226 4.123 -25.276 1.00 80.75 94 GLY A O 1
ATOM 771 N N . ARG A 1 95 ? 14.453 3.612 -23.468 1.00 78.44 95 ARG A N 1
ATOM 772 C CA . ARG A 1 95 ? 14.979 2.348 -24.017 1.00 78.44 95 ARG A CA 1
ATOM 773 C C . ARG A 1 95 ? 13.865 1.337 -24.296 1.00 78.44 95 ARG A C 1
ATOM 775 O O . ARG A 1 95 ? 13.872 0.717 -25.355 1.00 78.44 95 ARG A O 1
ATOM 782 N N . MET A 1 96 ? 12.885 1.206 -23.403 1.00 82.81 96 MET A N 1
ATOM 783 C CA . MET A 1 96 ? 11.715 0.342 -23.599 1.00 82.81 96 MET A CA 1
ATOM 784 C C . MET A 1 96 ? 10.887 0.769 -24.821 1.00 82.81 96 MET A C 1
ATOM 786 O O . MET A 1 96 ? 10.481 -0.086 -25.608 1.00 82.81 96 MET A O 1
ATOM 790 N N . LEU A 1 97 ? 10.646 2.074 -25.000 1.00 82.19 97 LEU A N 1
ATOM 791 C CA . LEU A 1 97 ? 9.920 2.597 -26.160 1.00 82.19 97 LEU A CA 1
ATOM 792 C C . LEU A 1 97 ? 10.678 2.349 -27.465 1.00 82.19 97 LEU A C 1
ATOM 794 O O . LEU A 1 97 ? 10.081 1.872 -28.429 1.00 82.19 97 LEU A O 1
ATOM 798 N N . ASN A 1 98 ? 11.988 2.606 -27.486 1.00 81.62 98 ASN A N 1
ATOM 799 C CA . ASN A 1 98 ? 12.829 2.327 -28.650 1.00 81.62 98 ASN A CA 1
ATOM 800 C C . ASN A 1 98 ? 12.839 0.832 -28.989 1.00 81.62 98 ASN A C 1
ATOM 802 O O . ASN A 1 98 ? 12.721 0.467 -30.156 1.00 81.62 98 ASN A O 1
ATOM 806 N N . PHE A 1 99 ? 12.909 -0.034 -27.974 1.00 81.12 99 PHE A N 1
ATOM 807 C CA . PHE A 1 99 ? 12.853 -1.483 -28.154 1.00 81.12 99 PHE A CA 1
ATOM 808 C C . PHE A 1 99 ? 11.519 -1.931 -28.771 1.00 81.12 99 PHE A C 1
ATOM 810 O O . PHE A 1 99 ? 11.509 -2.677 -29.749 1.00 81.12 99 PHE A O 1
ATOM 817 N N . ARG A 1 100 ? 10.391 -1.419 -28.259 1.00 81.88 100 ARG A N 1
ATOM 818 C CA . ARG A 1 100 ? 9.057 -1.667 -28.834 1.00 81.88 100 ARG A CA 1
ATOM 819 C C . ARG A 1 100 ? 8.943 -1.170 -30.271 1.00 81.88 100 ARG A C 1
ATOM 821 O O . ARG A 1 100 ? 8.377 -1.864 -31.110 1.00 81.88 100 ARG A O 1
ATOM 828 N N . LYS A 1 101 ? 9.489 0.013 -30.566 1.00 85.25 101 LYS A N 1
ATOM 829 C CA . LYS A 1 101 ? 9.483 0.588 -31.915 1.00 85.25 101 LYS A CA 1
ATOM 830 C C . LYS A 1 101 ? 10.259 -0.294 -32.900 1.00 85.25 101 LYS A C 1
ATOM 832 O O . LYS A 1 101 ? 9.672 -0.710 -33.893 1.00 85.25 101 LYS A O 1
ATOM 837 N N . LYS A 1 102 ? 11.508 -0.662 -32.574 1.00 84.19 102 LYS A N 1
ATOM 838 C CA . LYS A 1 102 ? 12.338 -1.560 -33.400 1.00 84.19 102 LYS A CA 1
ATOM 839 C C . LYS A 1 102 ? 11.657 -2.917 -33.637 1.00 84.19 102 LYS A C 1
ATOM 841 O O . LYS A 1 102 ? 11.681 -3.431 -34.749 1.00 84.19 102 LYS A O 1
ATOM 846 N N . ARG A 1 103 ? 11.013 -3.503 -32.618 1.00 82.12 103 ARG A N 1
ATOM 847 C CA . ARG A 1 103 ? 10.279 -4.776 -32.773 1.00 82.12 103 ARG A CA 1
ATOM 848 C C . ARG A 1 103 ? 9.061 -4.662 -33.675 1.00 82.12 103 ARG A C 1
ATOM 850 O O . ARG A 1 103 ? 8.879 -5.500 -34.553 1.00 82.12 103 ARG A O 1
ATOM 857 N N . LYS A 1 104 ? 8.278 -3.596 -33.505 1.00 84.69 104 LYS A N 1
ATOM 858 C CA . LYS A 1 104 ? 7.131 -3.312 -34.367 1.00 84.69 104 LYS A CA 1
ATOM 859 C C . LYS A 1 104 ? 7.551 -3.131 -35.828 1.00 84.69 104 LYS A C 1
ATOM 861 O O . LYS A 1 104 ? 6.853 -3.606 -36.713 1.00 84.69 104 LYS A O 1
ATOM 866 N N . GLU A 1 105 ? 8.690 -2.485 -36.073 1.00 88.81 105 GLU A N 1
ATOM 867 C CA . GLU A 1 105 ? 9.282 -2.350 -37.413 1.00 88.81 105 GLU A CA 1
ATOM 868 C C . GLU A 1 105 ? 9.733 -3.703 -37.989 1.00 88.81 105 GLU A C 1
ATOM 870 O O . GLU A 1 105 ? 9.557 -3.942 -39.180 1.00 88.81 105 GLU A O 1
ATOM 875 N N . LYS A 1 106 ? 10.226 -4.619 -37.145 1.00 88.00 106 LYS A N 1
ATOM 876 C CA . LYS A 1 106 ? 10.589 -5.998 -37.522 1.00 88.00 106 LYS A CA 1
ATOM 877 C C . LYS A 1 106 ? 9.395 -6.967 -37.613 1.00 88.00 106 LYS A C 1
ATOM 879 O O . LYS A 1 106 ? 9.593 -8.130 -37.946 1.00 88.00 106 LYS A O 1
ATOM 884 N N . GLY A 1 107 ? 8.171 -6.525 -37.309 1.00 88.50 107 GLY A N 1
ATOM 885 C CA . GLY A 1 107 ? 6.981 -7.387 -37.281 1.00 88.50 107 GLY A CA 1
ATOM 886 C C . GLY A 1 107 ? 6.961 -8.419 -36.143 1.00 88.50 107 GLY A C 1
ATOM 887 O O . GLY A 1 107 ? 6.154 -9.344 -36.178 1.00 88.50 107 GLY A O 1
ATOM 888 N N . ASP A 1 108 ? 7.828 -8.277 -35.135 1.00 83.12 108 ASP A N 1
ATOM 889 C CA . ASP A 1 108 ? 7.846 -9.136 -33.948 1.00 83.12 108 ASP A CA 1
ATOM 890 C C . ASP A 1 108 ? 6.835 -8.606 -32.920 1.00 83.12 108 ASP A C 1
ATOM 892 O O . ASP A 1 108 ? 7.050 -7.568 -32.290 1.00 83.12 108 ASP A O 1
ATOM 896 N N . GLU A 1 109 ? 5.717 -9.314 -32.752 1.00 77.12 109 GLU A N 1
ATOM 897 C CA . GLU A 1 109 ? 4.680 -8.981 -31.764 1.00 77.12 109 GLU A CA 1
ATOM 898 C C . GLU A 1 109 ? 5.031 -9.443 -30.336 1.00 77.12 109 GLU A C 1
ATOM 900 O O . GLU A 1 109 ? 4.274 -9.201 -29.391 1.00 77.12 109 GLU A O 1
ATOM 905 N N . ASN A 1 110 ? 6.165 -10.123 -30.134 1.00 75.25 110 ASN A N 1
ATOM 906 C CA . ASN A 1 110 ? 6.535 -10.647 -28.828 1.00 75.25 110 ASN A CA 1
ATOM 907 C C . ASN A 1 110 ? 7.072 -9.528 -27.920 1.00 75.25 110 ASN A C 1
ATOM 909 O O . ASN A 1 110 ? 8.220 -9.105 -28.017 1.00 75.25 110 ASN A O 1
ATOM 913 N N . ASP A 1 111 ? 6.263 -9.069 -26.970 1.00 71.50 111 ASP A N 1
ATOM 914 C CA . ASP A 1 111 ? 6.604 -7.956 -26.069 1.00 71.50 111 ASP A CA 1
ATOM 915 C C . ASP A 1 111 ? 7.322 -8.379 -24.768 1.00 71.50 111 ASP A C 1
ATOM 917 O O . ASP A 1 111 ? 7.592 -7.548 -23.893 1.00 71.50 111 ASP A O 1
ATOM 921 N N . ASN A 1 112 ? 7.683 -9.659 -24.618 1.00 73.31 112 ASN A N 1
ATOM 922 C CA . ASN A 1 112 ? 8.195 -10.207 -23.352 1.00 73.31 112 ASN A CA 1
ATOM 923 C C . ASN A 1 112 ? 9.444 -9.485 -22.812 1.00 73.31 112 ASN A C 1
ATOM 925 O O . ASN A 1 112 ? 9.555 -9.265 -21.604 1.00 73.31 112 ASN A O 1
ATOM 929 N N . LYS A 1 113 ? 10.368 -9.064 -23.689 1.00 69.69 113 LYS A N 1
ATOM 930 C CA . LYS A 1 113 ? 11.568 -8.312 -23.280 1.00 69.69 113 LYS A CA 1
ATOM 931 C C . LYS A 1 113 ? 11.212 -6.893 -22.811 1.00 69.69 113 LYS A C 1
ATOM 933 O O . LYS A 1 113 ? 11.783 -6.436 -21.827 1.00 69.69 113 LYS A O 1
ATOM 938 N N . ALA A 1 114 ? 10.222 -6.228 -23.417 1.00 70.88 114 ALA A N 1
ATOM 939 C CA . ALA A 1 114 ? 9.780 -4.894 -22.994 1.00 70.88 114 ALA A CA 1
ATOM 940 C C . ALA A 1 114 ? 9.170 -4.907 -21.580 1.00 70.88 114 ALA A C 1
ATOM 942 O O . ALA A 1 114 ? 9.382 -3.975 -20.803 1.00 70.88 114 ALA A O 1
ATOM 943 N N . GLY A 1 115 ? 8.485 -5.996 -21.208 1.00 75.38 115 GLY A N 1
ATOM 944 C CA . GLY A 1 115 ? 7.930 -6.184 -19.864 1.00 75.38 115 GLY A CA 1
ATOM 945 C C . GLY A 1 115 ? 8.975 -6.172 -18.740 1.00 75.38 115 GLY A C 1
ATOM 946 O O . GLY A 1 115 ? 8.660 -5.770 -17.623 1.00 75.38 115 GLY A O 1
ATOM 947 N N . GLN A 1 116 ? 10.231 -6.536 -19.027 1.00 74.94 116 GLN A N 1
ATOM 948 C CA . GLN A 1 116 ? 11.316 -6.520 -18.036 1.00 74.94 116 GLN A CA 1
ATOM 949 C C . GLN A 1 116 ? 11.767 -5.102 -17.660 1.00 74.94 116 GLN A C 1
ATOM 951 O O . GLN A 1 116 ? 12.288 -4.893 -16.566 1.00 74.94 116 GLN A O 1
ATOM 956 N N . PHE A 1 117 ? 11.561 -4.132 -18.554 1.00 74.19 117 PHE A N 1
ATOM 957 C CA . PHE A 1 117 ? 11.935 -2.729 -18.358 1.00 74.19 117 PHE A CA 1
ATOM 958 C C . PHE A 1 117 ? 10.759 -1.860 -17.924 1.00 74.19 117 PHE A C 1
ATOM 960 O O . PHE A 1 117 ? 10.955 -0.687 -17.606 1.00 74.19 117 PHE A O 1
ATOM 967 N N . ALA A 1 118 ? 9.544 -2.408 -17.914 1.00 82.06 118 ALA A N 1
ATOM 968 C CA . ALA A 1 118 ? 8.362 -1.661 -17.532 1.00 82.06 118 ALA A CA 1
ATOM 969 C C . ALA A 1 118 ? 8.496 -1.150 -16.084 1.00 82.06 118 ALA A C 1
ATOM 971 O O . ALA A 1 118 ? 8.871 -1.919 -15.190 1.00 82.06 118 ALA A O 1
ATOM 972 N N . PRO A 1 119 ? 8.202 0.138 -15.828 1.00 85.44 119 PRO A N 1
ATOM 973 C CA . PRO A 1 119 ? 8.182 0.650 -14.472 1.00 85.44 119 PRO A CA 1
ATOM 974 C C . PRO A 1 119 ? 7.080 -0.064 -13.690 1.00 85.44 119 PRO A C 1
ATOM 976 O O . PRO A 1 119 ? 5.969 -0.280 -14.180 1.00 85.44 119 PRO A O 1
ATOM 979 N N . LYS A 1 120 ? 7.397 -0.434 -12.457 1.00 86.62 120 LYS A N 1
ATOM 980 C CA . LYS A 1 120 ? 6.479 -1.065 -11.520 1.00 86.62 120 LYS A CA 1
ATOM 981 C C . LYS A 1 120 ? 5.896 0.012 -10.617 1.00 86.62 120 LYS A C 1
ATOM 983 O O . LYS A 1 120 ? 6.634 0.795 -10.021 1.00 86.62 120 LYS A O 1
ATOM 988 N N . ARG A 1 121 ? 4.571 0.000 -10.517 1.00 89.06 121 ARG A N 1
ATOM 989 C CA . ARG A 1 121 ? 3.784 0.793 -9.572 1.00 89.06 121 ARG A CA 1
ATOM 990 C C . ARG A 1 121 ? 3.971 0.240 -8.161 1.00 89.06 121 ARG A C 1
ATOM 992 O O . ARG A 1 121 ? 3.807 -0.967 -7.953 1.00 89.06 121 ARG A O 1
ATOM 999 N N . LYS A 1 122 ? 4.324 1.100 -7.211 1.00 89.44 122 LYS A N 1
ATOM 1000 C CA . LYS A 1 122 ? 4.485 0.766 -5.793 1.00 89.44 122 LYS A CA 1
ATOM 1001 C C . LYS A 1 122 ? 3.706 1.769 -4.944 1.00 89.44 122 LYS A C 1
ATOM 1003 O O . LYS A 1 122 ? 4.272 2.778 -4.532 1.00 89.44 122 LYS A O 1
ATOM 1008 N N . PRO A 1 123 ? 2.416 1.506 -4.700 1.00 91.94 123 PRO A N 1
ATOM 1009 C CA . PRO A 1 123 ? 1.630 2.323 -3.795 1.00 91.94 123 PRO A CA 1
ATOM 1010 C C . PRO A 1 123 ? 2.089 2.105 -2.347 1.00 91.94 123 PRO A C 1
ATOM 1012 O O . PRO A 1 123 ? 2.413 0.985 -1.939 1.00 91.94 123 PRO A O 1
ATOM 1015 N N . ILE A 1 124 ? 2.135 3.187 -1.581 1.00 93.31 124 ILE A N 1
ATOM 1016 C CA . ILE A 1 124 ? 2.594 3.235 -0.196 1.00 93.31 124 ILE A CA 1
ATOM 1017 C C . ILE A 1 124 ? 1.495 3.863 0.649 1.00 93.31 124 ILE A C 1
ATOM 1019 O O . ILE A 1 124 ? 0.931 4.884 0.269 1.00 93.31 124 ILE A O 1
ATOM 1023 N N . ALA A 1 125 ? 1.211 3.247 1.791 1.00 95.31 125 ALA A N 1
ATOM 1024 C CA . ALA A 1 125 ? 0.305 3.764 2.812 1.00 95.31 125 ALA A CA 1
ATOM 1025 C C . ALA A 1 125 ? 0.991 3.772 4.176 1.00 95.31 125 ALA A C 1
ATOM 1027 O O . ALA A 1 125 ? 1.934 3.010 4.403 1.00 95.31 125 ALA A O 1
ATOM 1028 N N . GLN A 1 126 ? 0.453 4.548 5.112 1.00 94.50 126 GLN A N 1
ATOM 1029 C CA . GLN A 1 126 ? 0.728 4.359 6.535 1.00 94.50 126 GLN A CA 1
ATOM 1030 C C . GLN A 1 126 ? -0.394 3.549 7.172 1.00 94.50 126 GLN A C 1
ATOM 1032 O O . GLN A 1 126 ? -1.574 3.784 6.910 1.00 94.50 126 GLN A O 1
ATOM 1037 N N . VAL A 1 127 ? -0.023 2.559 7.982 1.00 95.38 127 VAL A N 1
ATOM 1038 C CA . VAL A 1 127 ? -0.968 1.616 8.585 1.00 95.38 127 VAL A CA 1
ATOM 1039 C C . VAL A 1 127 ? -0.649 1.337 10.042 1.00 95.38 127 VAL A C 1
ATOM 1041 O O . VAL A 1 127 ? 0.499 1.451 10.461 1.00 95.38 127 VAL A O 1
ATOM 1044 N N . ILE A 1 128 ? -1.655 0.879 10.787 1.00 93.38 128 ILE A N 1
ATOM 1045 C CA . ILE A 1 128 ? -1.488 0.261 12.108 1.00 93.38 128 ILE A CA 1
ATOM 1046 C C . ILE A 1 128 ? -1.781 -1.233 11.996 1.00 93.38 128 ILE A C 1
ATOM 1048 O O . ILE A 1 128 ? -2.871 -1.601 11.561 1.00 93.38 128 ILE A O 1
ATOM 1052 N N . ASP A 1 129 ? -0.863 -2.106 12.428 1.00 91.44 129 ASP A N 1
ATOM 1053 C CA . ASP A 1 129 ? -1.161 -3.544 12.556 1.00 91.44 129 ASP A CA 1
ATOM 1054 C C . ASP A 1 129 ? -1.946 -3.836 13.839 1.00 91.44 129 ASP A C 1
ATOM 1056 O O . ASP A 1 129 ? -1.396 -4.008 14.925 1.00 91.44 129 ASP A O 1
ATOM 1060 N N . ILE A 1 130 ? -3.258 -3.965 13.680 1.00 91.38 130 ILE A N 1
ATOM 1061 C CA . ILE A 1 130 ? -4.202 -4.317 14.742 1.00 91.38 130 ILE A CA 1
ATOM 1062 C C . ILE A 1 130 ? -4.467 -5.828 14.811 1.00 91.38 130 ILE A C 1
ATOM 1064 O O . ILE A 1 130 ? -5.364 -6.269 15.527 1.00 91.38 130 ILE A O 1
ATOM 1068 N N . THR A 1 131 ? -3.697 -6.672 14.114 1.00 89.06 131 THR A N 1
ATOM 1069 C CA . THR A 1 131 ? -3.848 -8.141 14.171 1.00 89.06 131 THR A CA 1
ATOM 1070 C C . THR A 1 131 ? -3.911 -8.700 15.597 1.00 89.06 131 THR A C 1
ATOM 1072 O O . THR A 1 131 ? -4.757 -9.570 15.836 1.00 89.06 131 THR A O 1
ATOM 1075 N N . PRO A 1 132 ? -3.099 -8.233 16.572 1.00 87.12 132 PRO A N 1
ATOM 1076 C CA . PRO A 1 132 ? -3.186 -8.715 17.950 1.00 87.12 132 PRO A CA 1
ATOM 1077 C C . PRO A 1 132 ? -4.568 -8.528 18.591 1.00 87.12 132 PRO A C 1
ATOM 1079 O O . PRO A 1 132 ? -4.901 -9.265 19.524 1.00 87.12 132 PRO A O 1
ATOM 1082 N N . CYS A 1 133 ? -5.383 -7.604 18.081 1.00 83.56 133 CYS A N 1
ATOM 1083 C CA . CYS A 1 133 ? -6.702 -7.265 18.604 1.00 83.56 133 CYS A CA 1
ATOM 1084 C C . CYS A 1 133 ? -7.823 -8.180 18.086 1.00 83.56 133 CYS A C 1
ATOM 1086 O O . CYS A 1 133 ? -8.888 -8.265 18.700 1.00 83.56 133 CYS A O 1
ATOM 1088 N N . PHE A 1 134 ? -7.585 -8.915 16.998 1.00 84.12 134 PHE A N 1
ATOM 1089 C CA . PHE A 1 134 ? -8.607 -9.704 16.308 1.00 84.12 134 PHE A CA 1
ATOM 1090 C C . PHE A 1 134 ? -8.380 -11.210 16.453 1.00 84.12 134 PHE A C 1
ATOM 1092 O O . PHE A 1 134 ? -7.262 -11.708 16.613 1.00 84.12 134 PHE A O 1
ATOM 1099 N N . ASN A 1 135 ? -9.472 -11.971 16.404 1.00 84.19 135 ASN A N 1
ATOM 1100 C CA . ASN A 1 135 ? -9.425 -13.422 16.274 1.00 84.19 135 ASN A CA 1
ATOM 1101 C C . ASN A 1 135 ? -9.338 -13.843 14.788 1.00 84.19 135 ASN A C 1
ATOM 1103 O O . ASN A 1 135 ? -9.473 -13.038 13.867 1.00 84.19 135 ASN A O 1
ATOM 1107 N N . LYS A 1 136 ? -9.161 -15.145 14.520 1.00 80.44 136 LYS A N 1
ATOM 1108 C CA . LYS A 1 136 ? -9.059 -15.679 13.142 1.00 80.44 136 LYS A CA 1
ATOM 1109 C C . LYS A 1 136 ? -10.313 -15.441 12.279 1.00 80.44 136 LYS A C 1
ATOM 1111 O O . LYS A 1 136 ? -10.217 -15.511 11.048 1.00 80.44 136 LYS A O 1
ATOM 1116 N N . ARG A 1 137 ? -11.474 -15.206 12.907 1.00 80.06 137 ARG A N 1
ATOM 1117 C CA . ARG A 1 137 ? -12.755 -14.914 12.241 1.00 80.06 137 ARG A CA 1
ATOM 1118 C C . ARG A 1 137 ? -12.884 -13.437 11.854 1.00 80.06 137 ARG A C 1
ATOM 1120 O O . ARG A 1 137 ? -13.685 -13.129 10.979 1.00 80.06 137 ARG A O 1
ATOM 1127 N N . GLY A 1 138 ? -12.031 -12.568 12.398 1.00 75.69 138 GLY A N 1
ATOM 1128 C CA . GLY A 1 138 ? -12.121 -11.118 12.231 1.00 75.69 138 GLY A CA 1
ATOM 1129 C C . GLY A 1 138 ? -13.082 -10.457 13.198 1.00 75.69 138 GLY A C 1
ATOM 1130 O O . GLY A 1 138 ? -13.563 -9.368 12.931 1.00 75.69 138 GLY A O 1
ATOM 1131 N N . GLU A 1 139 ? -13.344 -11.107 14.326 1.00 81.31 139 GLU A N 1
ATOM 1132 C CA . GLU A 1 139 ? -14.033 -10.479 15.441 1.00 81.31 139 GLU A CA 1
ATOM 1133 C C . GLU A 1 139 ? -12.984 -9.965 16.425 1.00 81.31 139 GLU A C 1
ATOM 1135 O O . GLU A 1 139 ? -11.975 -10.634 16.688 1.00 81.31 139 GLU A O 1
ATOM 1140 N N . LEU A 1 140 ? -13.254 -8.804 17.009 1.00 80.19 140 LEU A N 1
ATOM 1141 C CA . LEU A 1 140 ? -12.461 -8.269 18.103 1.00 80.19 140 LEU A CA 1
ATOM 1142 C C . LEU A 1 140 ? -12.425 -9.272 19.273 1.00 80.19 140 LEU A C 1
ATOM 1144 O O . LEU A 1 140 ? -13.454 -9.860 19.634 1.00 80.19 140 LEU A O 1
ATOM 1148 N N . LYS A 1 141 ? -11.245 -9.495 19.863 1.00 82.62 141 LYS A N 1
ATOM 1149 C CA . LYS A 1 141 ? -11.083 -10.392 21.020 1.00 82.62 141 LYS A CA 1
ATOM 1150 C C . LYS A 1 141 ? -11.982 -9.943 22.178 1.00 82.62 141 LYS A C 1
ATOM 1152 O O . LYS A 1 141 ? -12.163 -8.748 22.396 1.00 82.62 141 LYS A O 1
ATOM 1157 N N . ARG A 1 142 ? -12.544 -10.901 22.931 1.00 75.25 142 ARG A N 1
ATOM 1158 C CA . ARG A 1 142 ? -13.504 -10.622 24.024 1.00 75.25 142 ARG A CA 1
ATOM 1159 C C . ARG A 1 142 ? -12.958 -9.633 25.051 1.00 75.25 142 ARG A C 1
ATOM 1161 O O . ARG A 1 142 ? -13.708 -8.788 25.519 1.00 75.25 142 ARG A O 1
ATOM 1168 N N . ASP A 1 143 ? -11.673 -9.733 25.360 1.00 70.44 143 ASP A N 1
ATOM 1169 C CA . ASP A 1 143 ? -11.027 -8.906 26.382 1.00 70.44 143 ASP A CA 1
ATOM 1170 C C . ASP A 1 143 ? -10.990 -7.438 25.946 1.00 70.44 143 ASP A C 1
ATOM 1172 O O . ASP A 1 143 ? -11.250 -6.549 26.745 1.00 70.44 143 ASP A O 1
ATOM 1176 N N . LEU A 1 144 ? -10.801 -7.197 24.645 1.00 69.38 144 LEU A N 1
ATOM 1177 C CA . LEU A 1 144 ? -10.892 -5.863 24.061 1.00 69.38 144 LEU A CA 1
ATOM 1178 C C . LEU A 1 144 ? -12.338 -5.397 23.920 1.00 69.38 144 LEU A C 1
ATOM 1180 O O . LEU A 1 144 ? -12.598 -4.225 24.143 1.00 69.38 144 LEU A O 1
ATOM 1184 N N . LYS A 1 145 ? -13.307 -6.286 23.645 1.00 68.44 145 LYS A N 1
ATOM 1185 C CA . LYS A 1 145 ? -14.735 -5.902 23.626 1.00 68.44 145 LYS A CA 1
ATOM 1186 C C . LYS A 1 145 ? -15.189 -5.254 24.937 1.00 68.44 145 LYS A C 1
ATOM 1188 O O . LYS A 1 145 ? -16.079 -4.416 24.898 1.00 68.44 145 LYS A O 1
ATOM 1193 N N . LYS A 1 146 ? -14.586 -5.619 26.076 1.00 65.38 146 LYS A N 1
ATOM 1194 C CA . LYS A 1 146 ? -14.860 -4.963 27.363 1.00 65.38 146 LYS A CA 1
ATOM 1195 C C . LYS A 1 146 ? -14.372 -3.509 27.384 1.00 65.38 146 LYS A C 1
ATOM 1197 O O . LYS A 1 146 ? -15.074 -2.667 27.926 1.00 65.38 146 LYS A O 1
ATOM 1202 N N . CYS A 1 147 ? -13.238 -3.214 26.745 1.00 62.44 147 CYS A N 1
ATOM 1203 C CA . CYS A 1 147 ? -12.684 -1.860 26.626 1.00 62.44 147 CYS A CA 1
ATOM 1204 C C . CYS A 1 147 ? -13.483 -0.947 25.681 1.00 62.44 147 CYS A C 1
ATOM 1206 O O . CYS A 1 147 ? -13.458 0.261 25.854 1.00 62.44 147 CYS A O 1
ATOM 1208 N N . PHE A 1 148 ? -14.213 -1.503 24.708 1.00 61.34 148 PHE A N 1
ATOM 1209 C CA . PHE A 1 148 ? -15.107 -0.722 23.833 1.00 61.34 148 PHE A CA 1
ATOM 1210 C C . PHE A 1 148 ? -16.514 -0.509 24.430 1.00 61.34 148 PHE A C 1
ATOM 1212 O O . PHE A 1 148 ? -17.386 0.064 23.773 1.00 61.34 148 PHE A O 1
ATOM 1219 N N . GLY A 1 149 ? -16.738 -0.968 25.671 1.00 53.47 149 GLY A N 1
ATOM 1220 C CA . GLY A 1 149 ? -17.971 -0.773 26.432 1.00 53.47 149 GLY A CA 1
ATOM 1221 C C . GLY A 1 149 ? -19.227 -1.409 25.815 1.00 53.47 149 GLY A C 1
ATOM 1222 O O . GLY A 1 149 ? -19.252 -1.877 24.678 1.00 53.47 149 GLY A O 1
ATOM 1223 N N . LYS A 1 150 ? -20.335 -1.397 26.571 1.00 50.31 150 LYS A N 1
ATOM 1224 C CA . LYS A 1 150 ? -21.678 -1.746 26.052 1.00 50.31 150 LYS A CA 1
ATOM 1225 C C . LYS A 1 150 ? -22.207 -0.730 25.022 1.00 50.31 150 LYS A C 1
ATOM 1227 O O . LYS A 1 150 ? -23.195 -1.022 24.357 1.00 50.31 150 LYS A O 1
ATOM 1232 N N . HIS A 1 151 ? -21.554 0.428 24.879 1.00 47.31 151 HIS A N 1
ATOM 1233 C CA . HIS A 1 151 ? -22.004 1.553 24.052 1.00 47.31 151 HIS A CA 1
ATOM 1234 C C . HIS A 1 151 ? -21.118 1.848 22.828 1.00 47.31 151 HIS A C 1
ATOM 1236 O O . HIS A 1 151 ? -21.358 2.840 22.144 1.00 47.31 151 HIS A O 1
ATOM 1242 N N . GLY A 1 152 ? -20.116 1.011 22.525 1.00 52.41 152 GLY A N 1
ATOM 1243 C CA . GLY A 1 152 ? -19.278 1.173 21.328 1.00 52.41 152 GLY A CA 1
ATOM 1244 C C . GLY A 1 152 ? -18.374 2.410 21.349 1.00 52.41 152 GLY A C 1
ATOM 1245 O O . GLY A 1 152 ? -17.864 2.812 20.305 1.00 52.41 152 GLY A O 1
ATOM 1246 N N . LYS A 1 153 ? -18.182 3.021 22.522 1.00 52.72 153 LYS A N 1
ATOM 1247 C CA . LYS A 1 153 ? -17.273 4.145 22.735 1.00 52.72 153 LYS A CA 1
ATOM 1248 C C . LYS A 1 153 ? -16.111 3.659 23.584 1.00 52.72 153 LYS A C 1
ATOM 1250 O O . LYS A 1 153 ? -16.301 3.009 24.609 1.00 52.72 153 LYS A O 1
ATOM 1255 N N . MET A 1 154 ? -14.911 3.927 23.093 1.00 51.16 154 MET A N 1
ATOM 1256 C CA . MET A 1 154 ? -13.680 3.712 23.827 1.00 51.16 154 MET A CA 1
ATOM 1257 C C . MET A 1 154 ? -13.538 4.888 24.797 1.00 51.16 154 MET A C 1
ATOM 1259 O O . MET A 1 154 ? -12.937 5.900 24.451 1.00 51.16 154 MET A O 1
ATOM 1263 N N . ASP A 1 155 ? -14.205 4.805 25.946 1.00 51.22 155 ASP A N 1
ATOM 1264 C CA . ASP A 1 155 ? -14.069 5.814 26.998 1.00 51.22 155 ASP A CA 1
ATOM 1265 C C . ASP A 1 155 ? -12.667 5.669 27.596 1.00 51.22 155 ASP A C 1
ATOM 1267 O O . ASP A 1 155 ? -12.313 4.555 27.978 1.00 51.22 155 ASP A O 1
ATOM 1271 N N . ASP A 1 156 ? -11.895 6.763 27.571 1.00 52.12 156 ASP A N 1
ATOM 1272 C CA . ASP A 1 156 ? -10.541 7.056 28.091 1.00 52.12 156 ASP A CA 1
ATOM 1273 C C . ASP A 1 156 ? -9.886 6.014 29.025 1.00 52.12 156 ASP A C 1
ATOM 1275 O O . ASP A 1 156 ? -9.454 6.295 30.140 1.00 52.12 156 ASP A O 1
ATOM 1279 N N . CYS A 1 157 ? -9.788 4.769 28.573 1.00 50.59 157 CYS A N 1
ATOM 1280 C CA . CYS A 1 157 ? -9.102 3.707 29.278 1.00 50.59 157 CYS A CA 1
ATOM 1281 C C . CYS A 1 157 ? -7.644 3.800 28.852 1.00 50.59 157 CYS A C 1
ATOM 1283 O O . CYS A 1 157 ? -7.242 3.197 27.852 1.00 50.59 157 CYS A O 1
ATOM 1285 N N . ASP A 1 158 ? -6.871 4.601 29.585 1.00 52.97 158 ASP A N 1
ATOM 1286 C CA . ASP A 1 158 ? -5.429 4.749 29.373 1.00 52.97 158 ASP A CA 1
ATOM 1287 C C . ASP A 1 158 ? -4.708 3.384 29.424 1.00 52.97 158 ASP A C 1
ATOM 1289 O O . ASP A 1 158 ? -3.781 3.158 28.649 1.00 52.97 158 ASP A O 1
ATOM 1293 N N . ASP A 1 159 ? -5.239 2.424 30.193 1.00 53.69 159 ASP A N 1
ATOM 1294 C CA . ASP A 1 159 ? -4.753 1.037 30.310 1.00 53.69 159 ASP A CA 1
ATOM 1295 C C . ASP A 1 159 ? -5.228 0.080 29.197 1.00 53.69 159 ASP A C 1
ATOM 1297 O O . ASP A 1 159 ? -5.023 -1.141 29.258 1.00 53.69 159 ASP A O 1
ATOM 1301 N N . CYS A 1 160 ? -5.887 0.577 28.146 1.00 64.19 160 CYS A N 1
ATOM 1302 C CA . CYS A 1 160 ? -6.306 -0.304 27.069 1.00 64.19 160 CYS A CA 1
ATOM 1303 C C . CYS A 1 160 ? -5.093 -0.771 26.256 1.00 64.19 160 CYS A C 1
ATOM 1305 O O . CYS A 1 160 ? -4.441 0.007 25.564 1.00 64.19 160 CYS A O 1
ATOM 1307 N N . ARG A 1 161 ? -4.878 -2.091 26.211 1.00 66.19 161 ARG A N 1
ATOM 1308 C CA . ARG A 1 161 ? -3.893 -2.765 25.341 1.00 66.19 161 ARG A CA 1
ATOM 1309 C C . ARG A 1 161 ? -4.006 -2.371 23.857 1.00 66.19 161 ARG A C 1
ATOM 1311 O O . ARG A 1 161 ? -3.090 -2.621 23.082 1.00 66.19 161 ARG A O 1
ATOM 1318 N N . PHE A 1 162 ? -5.137 -1.800 23.444 1.00 69.25 162 PHE A N 1
ATOM 1319 C CA . PHE A 1 162 ? -5.317 -1.224 22.117 1.00 69.25 162 PHE A CA 1
ATOM 1320 C C . PHE A 1 162 ? -4.486 0.053 21.907 1.00 69.25 162 PHE A C 1
ATOM 1322 O O . PHE A 1 162 ? -3.900 0.207 20.842 1.00 69.25 162 PHE A O 1
ATOM 1329 N N . ASN A 1 163 ? -4.347 0.910 22.923 1.00 66.19 163 ASN A N 1
ATOM 1330 C CA . ASN A 1 163 ? -3.549 2.143 22.867 1.00 66.19 163 ASN A CA 1
ATOM 1331 C C . ASN A 1 163 ? -2.074 1.813 22.623 1.00 66.19 163 ASN A C 1
ATOM 1333 O O . ASN A 1 163 ? -1.444 2.364 21.721 1.00 66.19 163 ASN A O 1
ATOM 1337 N N . ASP A 1 164 ? -1.569 0.821 23.362 1.00 70.06 164 ASP A N 1
ATOM 1338 C CA . ASP A 1 164 ? -0.234 0.251 23.180 1.00 70.06 164 ASP A CA 1
ATOM 1339 C C . ASP A 1 164 ? 0.002 -0.242 21.744 1.00 70.06 164 ASP A C 1
ATOM 1341 O O . ASP A 1 164 ? 1.081 -0.046 21.181 1.00 70.06 164 ASP A O 1
ATOM 1345 N N . VAL A 1 165 ? -1.001 -0.896 21.145 1.00 72.06 165 VAL A N 1
ATOM 1346 C CA . VAL A 1 165 ? -0.929 -1.405 19.767 1.00 72.06 165 VAL A CA 1
ATOM 1347 C C . VAL A 1 165 ? -1.013 -0.265 18.749 1.00 72.06 165 VAL A C 1
ATOM 1349 O O . VAL A 1 165 ? -0.292 -0.273 17.759 1.00 72.06 165 VAL A O 1
ATOM 1352 N N . CYS A 1 166 ? -1.836 0.752 18.973 1.00 69.00 166 CYS A N 1
ATOM 1353 C CA . CYS A 1 166 ? -1.893 1.896 18.068 1.00 69.00 166 CYS A CA 1
ATOM 1354 C C . CYS A 1 166 ? -0.570 2.658 18.028 1.00 69.00 166 CYS A C 1
ATOM 1356 O O . CYS A 1 166 ? -0.085 3.006 16.956 1.00 69.00 166 CYS A O 1
ATOM 1358 N N . GLU A 1 167 ? 0.049 2.886 19.182 1.00 65.50 167 GLU A N 1
ATOM 1359 C CA . GLU A 1 167 ? 1.219 3.754 19.258 1.00 65.50 167 GLU A CA 1
ATOM 1360 C C . GLU A 1 167 ? 2.525 3.084 18.840 1.00 65.50 167 GLU A C 1
ATOM 1362 O O . GLU A 1 167 ? 3.428 3.775 18.362 1.00 65.50 167 GLU A O 1
ATOM 1367 N N . LYS A 1 168 ? 2.650 1.768 19.025 1.00 74.00 168 LYS A N 1
ATOM 1368 C CA . LYS A 1 168 ? 3.890 1.035 18.725 1.00 74.00 168 LYS A CA 1
ATOM 1369 C C . LYS A 1 168 ? 3.972 0.544 17.278 1.00 74.00 168 LYS A C 1
ATOM 1371 O O . LYS A 1 168 ? 5.041 0.110 16.864 1.00 74.00 168 LYS A O 1
ATOM 1376 N N . PHE A 1 169 ? 2.876 0.604 16.519 1.00 74.62 169 PHE A N 1
ATOM 1377 C CA . PHE A 1 169 ? 2.764 -0.105 15.240 1.00 74.62 169 PHE A CA 1
ATOM 1378 C C . PHE A 1 169 ? 2.316 0.766 14.059 1.00 74.62 169 PHE A C 1
ATOM 1380 O O . PHE A 1 169 ? 1.774 0.221 13.099 1.00 74.62 169 PHE A O 1
ATOM 1387 N N . VAL A 1 170 ? 2.567 2.082 14.082 1.00 87.31 170 VAL A N 1
ATOM 1388 C CA . VAL A 1 170 ? 2.498 2.889 12.849 1.00 87.31 170 VAL A CA 1
ATOM 1389 C C . VAL A 1 170 ? 3.636 2.451 11.930 1.00 87.31 170 VAL A C 1
ATOM 1391 O O . VAL A 1 170 ? 4.806 2.515 12.302 1.00 87.31 170 VAL A O 1
ATOM 1394 N N . MET A 1 171 ? 3.292 1.956 10.746 1.00 90.50 171 MET A N 1
ATOM 1395 C CA . MET A 1 171 ? 4.236 1.377 9.794 1.00 90.50 171 MET A CA 1
ATOM 1396 C C . MET A 1 171 ? 3.964 1.867 8.379 1.00 90.50 171 MET A C 1
ATOM 1398 O O . MET A 1 171 ? 2.813 2.057 7.983 1.00 90.50 171 MET A O 1
ATOM 1402 N N . LYS A 1 172 ? 5.026 1.958 7.577 1.00 92.38 172 LYS A N 1
ATOM 1403 C CA . LYS A 1 172 ? 4.909 2.087 6.123 1.00 92.38 172 LYS A CA 1
ATOM 1404 C C . LYS A 1 172 ? 4.497 0.756 5.521 1.00 92.38 172 LYS A C 1
ATOM 1406 O O . LYS A 1 172 ? 5.107 -0.272 5.807 1.00 92.38 172 LYS A O 1
ATOM 1411 N N . TRP A 1 173 ? 3.527 0.753 4.623 1.00 93.31 173 TRP A N 1
ATOM 1412 C CA . TRP A 1 173 ? 3.173 -0.428 3.857 1.00 93.31 173 TRP A CA 1
ATOM 1413 C C . TRP A 1 173 ? 3.352 -0.193 2.365 1.00 93.31 173 TRP A C 1
ATOM 1415 O O . TRP A 1 173 ? 2.580 0.524 1.739 1.00 93.31 173 TRP A O 1
ATOM 1425 N N . TYR A 1 174 ? 4.339 -0.878 1.789 1.00 90.81 174 TYR A N 1
ATOM 1426 C CA . TYR A 1 174 ? 4.478 -1.042 0.346 1.00 90.81 174 TYR A CA 1
ATOM 1427 C C . TYR A 1 174 ? 3.426 -2.037 -0.146 1.00 90.81 174 TYR A C 1
ATOM 1429 O O . TYR A 1 174 ? 3.594 -3.260 -0.056 1.00 90.81 174 TYR A O 1
ATOM 1437 N N . MET A 1 175 ? 2.304 -1.504 -0.613 1.00 90.56 175 MET A N 1
ATOM 1438 C CA . MET A 1 175 ? 1.127 -2.279 -0.958 1.00 90.56 175 MET A CA 1
ATOM 1439 C C . MET A 1 175 ? 1.337 -3.043 -2.270 1.00 90.56 175 MET A C 1
ATOM 1441 O O . MET A 1 175 ? 1.716 -2.466 -3.290 1.00 90.56 175 MET A O 1
ATOM 1445 N N . PRO A 1 176 ? 1.045 -4.354 -2.299 1.00 90.69 176 PRO A N 1
ATOM 1446 C CA . PRO A 1 176 ? 0.929 -5.078 -3.556 1.00 90.69 176 PRO A CA 1
ATOM 1447 C C . PRO A 1 176 ? -0.162 -4.445 -4.424 1.00 90.69 176 PRO A C 1
ATOM 1449 O O . PRO A 1 176 ? -1.258 -4.193 -3.927 1.00 90.69 176 PRO A O 1
ATOM 1452 N N . ILE A 1 177 ? 0.089 -4.276 -5.726 1.00 89.69 177 ILE A N 1
ATOM 1453 C CA . ILE A 1 177 ? -0.857 -3.601 -6.636 1.00 89.69 177 ILE A CA 1
ATOM 1454 C C . ILE A 1 177 ? -2.266 -4.218 -6.607 1.00 89.69 177 ILE A C 1
ATOM 1456 O O . ILE A 1 177 ? -3.259 -3.508 -6.616 1.00 89.69 177 ILE A O 1
ATOM 1460 N N . LYS A 1 178 ? -2.367 -5.544 -6.447 1.00 89.94 178 LYS A N 1
ATOM 1461 C CA . LYS A 1 178 ? -3.658 -6.242 -6.326 1.00 89.94 178 LYS A CA 1
ATOM 1462 C C . LYS A 1 178 ? -4.423 -5.901 -5.045 1.00 89.94 178 LYS A C 1
ATOM 1464 O O . LYS A 1 178 ? -5.642 -5.982 -5.029 1.00 89.94 178 LYS A O 1
ATOM 1469 N N . ALA A 1 179 ? -3.713 -5.603 -3.956 1.00 91.38 179 ALA A N 1
ATOM 1470 C CA . ALA A 1 179 ? -4.341 -5.136 -2.723 1.00 91.38 179 ALA A CA 1
ATOM 1471 C C . ALA A 1 179 ? -4.794 -3.680 -2.882 1.00 91.38 179 ALA A C 1
ATOM 1473 O O . ALA A 1 179 ? -5.907 -3.359 -2.486 1.00 91.38 179 ALA A O 1
ATOM 1474 N N . TRP A 1 180 ? -3.954 -2.849 -3.513 1.00 91.88 180 TRP A N 1
ATOM 1475 C CA . TRP A 1 180 ? -4.259 -1.461 -3.869 1.00 91.88 180 TRP A CA 1
ATOM 1476 C C . TRP A 1 180 ? -5.534 -1.327 -4.704 1.00 91.88 180 TRP A C 1
ATOM 1478 O O . TRP A 1 180 ? -6.432 -0.585 -4.330 1.00 91.88 180 TRP A O 1
ATOM 1488 N N . GLU A 1 181 ? -5.657 -2.112 -5.774 1.00 91.44 181 GLU A N 1
ATOM 1489 C CA . GLU A 1 181 ? -6.842 -2.113 -6.643 1.00 91.44 181 GLU A CA 1
ATOM 1490 C C . GLU A 1 181 ? -8.143 -2.366 -5.867 1.00 91.44 181 GLU A C 1
ATOM 1492 O O . GLU A 1 181 ? -9.162 -1.761 -6.174 1.00 91.44 181 GLU A O 1
ATOM 1497 N N . GLN A 1 182 ? -8.098 -3.207 -4.829 1.00 94.00 182 GLN A N 1
ATOM 1498 C CA . GLN A 1 182 ? -9.262 -3.519 -3.997 1.00 94.00 182 GLN A CA 1
ATOM 1499 C C . GLN A 1 182 ? -9.558 -2.450 -2.937 1.00 94.00 182 GLN A C 1
ATOM 1501 O O . GLN A 1 182 ? -10.652 -2.443 -2.387 1.00 94.00 182 GLN A O 1
ATOM 1506 N N . PHE A 1 183 ? -8.614 -1.560 -2.610 1.00 91.25 183 PHE A N 1
ATOM 1507 C CA . PHE A 1 183 ? -8.889 -0.462 -1.679 1.00 91.25 183 PHE A CA 1
ATOM 1508 C C . PHE A 1 183 ? -9.833 0.569 -2.271 1.00 91.25 183 PHE A C 1
ATOM 1510 O O . PHE A 1 183 ? -10.698 1.044 -1.545 1.00 91.25 183 PHE A O 1
ATOM 1517 N N . ASN A 1 184 ? -9.731 0.847 -3.571 1.00 88.31 184 ASN A N 1
ATOM 1518 C CA . ASN A 1 184 ? -10.685 1.723 -4.248 1.00 88.31 184 ASN A CA 1
ATOM 1519 C C . ASN A 1 184 ? -12.123 1.213 -4.094 1.00 88.31 184 ASN A C 1
ATOM 1521 O O . ASN A 1 184 ? -13.017 2.007 -3.823 1.00 88.31 184 ASN A O 1
ATOM 1525 N N . ASP A 1 185 ? -12.329 -0.104 -4.191 1.00 93.31 185 ASP A N 1
ATOM 1526 C CA . ASP A 1 185 ? -13.642 -0.709 -3.950 1.00 93.31 185 ASP A CA 1
ATOM 1527 C C . ASP A 1 185 ? -14.102 -0.463 -2.500 1.00 93.31 185 ASP A C 1
ATOM 1529 O O . ASP A 1 185 ? -15.236 -0.053 -2.280 1.00 93.31 185 ASP A O 1
ATOM 1533 N N . HIS A 1 186 ? -13.213 -0.617 -1.507 1.00 94.44 186 HIS A N 1
ATOM 1534 C CA . HIS A 1 186 ? -13.552 -0.342 -0.100 1.00 94.44 186 HIS A CA 1
ATOM 1535 C C . HIS A 1 186 ? -13.877 1.135 0.162 1.00 94.44 186 HIS A C 1
ATOM 1537 O O . HIS A 1 186 ? -14.792 1.400 0.934 1.00 94.44 186 HIS A O 1
ATOM 1543 N N . PHE A 1 187 ? -13.180 2.085 -0.474 1.00 91.94 187 PHE A N 1
ATOM 1544 C CA . PHE A 1 187 ? -13.509 3.515 -0.362 1.00 91.94 187 PHE A CA 1
ATOM 1545 C C . PHE A 1 187 ? -14.894 3.832 -0.935 1.00 91.94 187 PHE A C 1
ATOM 1547 O O . PHE A 1 187 ? -15.637 4.633 -0.373 1.00 91.94 187 PHE A O 1
ATOM 1554 N N . MET A 1 188 ? -15.248 3.197 -2.054 1.00 93.00 188 MET A N 1
ATOM 1555 C CA . MET A 1 188 ? -16.549 3.389 -2.693 1.00 93.00 188 MET A CA 1
ATOM 1556 C C . MET A 1 188 ? -17.688 2.746 -1.895 1.00 93.00 188 MET A C 1
ATOM 1558 O O . MET A 1 188 ? -18.770 3.324 -1.811 1.00 93.00 188 MET A O 1
ATOM 1562 N N . ASP A 1 189 ? -17.450 1.567 -1.318 1.00 94.81 189 ASP A N 1
ATOM 1563 C CA . ASP A 1 189 ? -18.475 0.794 -0.612 1.00 94.81 189 ASP A CA 1
ATOM 1564 C C . ASP A 1 189 ? -18.691 1.268 0.836 1.00 94.81 189 ASP A C 1
ATOM 1566 O O . ASP A 1 189 ? -19.829 1.305 1.304 1.00 94.81 189 ASP A O 1
ATOM 1570 N N . GLU A 1 190 ? -17.617 1.614 1.552 1.00 94.44 190 GLU A N 1
ATOM 1571 C CA . GLU A 1 190 ? -17.646 1.874 3.001 1.00 94.44 190 GLU A CA 1
ATOM 1572 C C . GLU A 1 190 ? -17.374 3.348 3.365 1.00 94.44 190 GLU A C 1
ATOM 1574 O O . GLU A 1 190 ? -17.506 3.725 4.530 1.00 94.44 190 GLU A O 1
ATOM 1579 N N . GLY A 1 191 ? -17.021 4.195 2.390 1.00 93.31 191 GLY A N 1
ATOM 1580 C CA . GLY A 1 191 ? -16.659 5.599 2.602 1.00 93.31 191 GLY A CA 1
ATOM 1581 C C . GLY A 1 191 ? -15.175 5.798 2.922 1.00 93.31 191 GLY A C 1
ATOM 1582 O O . GLY A 1 191 ? -14.323 5.012 2.508 1.00 93.31 191 GLY A O 1
ATOM 1583 N N . ASP A 1 192 ? -14.839 6.868 3.645 1.00 93.94 192 ASP A N 1
ATOM 1584 C CA . ASP A 1 192 ? -13.448 7.142 4.016 1.00 93.94 192 ASP A CA 1
ATOM 1585 C C . ASP A 1 192 ? -12.937 6.130 5.055 1.00 93.94 192 ASP A C 1
ATOM 1587 O O . ASP A 1 192 ? -13.093 6.286 6.264 1.00 93.94 192 ASP A O 1
ATOM 1591 N N . ILE A 1 193 ? -12.281 5.080 4.565 1.00 94.44 193 ILE A N 1
ATOM 1592 C CA . ILE A 1 193 ? -11.675 4.022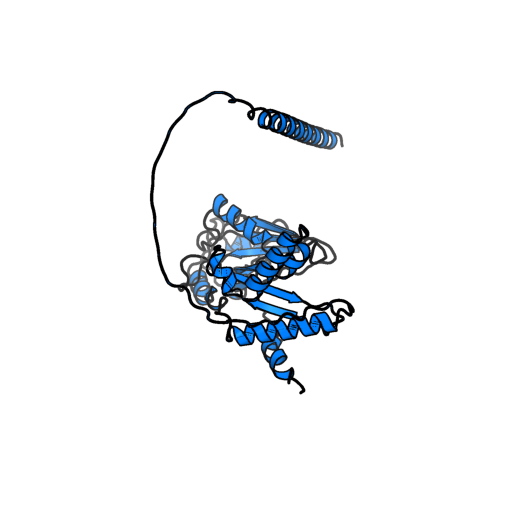 5.381 1.00 94.44 193 ILE A CA 1
ATOM 1593 C C . ILE A 1 193 ? -10.416 4.475 6.146 1.00 94.44 193 ILE A C 1
ATOM 1595 O O . ILE A 1 193 ? -9.809 3.651 6.838 1.00 94.44 193 ILE A O 1
ATOM 1599 N N . THR A 1 194 ? -10.006 5.742 6.011 1.00 95.38 194 THR A N 1
ATOM 1600 C CA . THR A 1 194 ? -8.905 6.366 6.767 1.00 95.38 194 THR A CA 1
ATOM 1601 C C . THR A 1 194 ? -9.378 7.277 7.897 1.00 95.38 194 THR A C 1
ATOM 1603 O O . THR A 1 194 ? -8.560 7.693 8.722 1.00 95.38 194 THR A O 1
ATOM 1606 N N . ASP A 1 195 ? -10.689 7.531 7.993 1.00 94.81 195 ASP A N 1
ATOM 1607 C CA . ASP A 1 195 ? -11.277 8.315 9.075 1.00 94.81 195 ASP A CA 1
ATOM 1608 C C . ASP A 1 195 ? -11.026 7.638 10.432 1.00 94.81 195 ASP A C 1
ATOM 1610 O O . ASP A 1 195 ? -11.425 6.500 10.679 1.00 94.81 195 ASP A O 1
ATOM 1614 N N . MET A 1 196 ? -10.372 8.350 11.349 1.00 92.12 196 MET A N 1
ATOM 1615 C CA . MET A 1 196 ? -10.067 7.841 12.686 1.00 92.12 196 MET A CA 1
ATOM 1616 C C . MET A 1 196 ? -11.264 7.887 13.646 1.00 92.12 196 MET A C 1
ATOM 1618 O O . MET A 1 196 ? -11.253 7.189 14.669 1.00 92.12 196 MET A O 1
ATOM 1622 N N . ASP A 1 197 ? -12.292 8.686 13.348 1.00 91.38 197 ASP A N 1
ATOM 1623 C CA . ASP A 1 197 ? -13.547 8.686 14.100 1.00 91.38 197 ASP A CA 1
ATOM 1624 C C . ASP A 1 197 ? -14.442 7.497 13.714 1.00 91.38 197 ASP A C 1
ATOM 1626 O O . ASP A 1 197 ? -15.218 7.019 14.551 1.00 91.38 197 ASP A O 1
ATOM 1630 N N . HIS A 1 198 ? -14.268 6.969 12.500 1.00 92.62 198 HIS A N 1
ATOM 1631 C CA . HIS A 1 198 ? -14.931 5.772 11.988 1.00 92.62 198 HIS A CA 1
ATOM 1632 C C . HIS A 1 198 ? -13.933 4.734 11.443 1.00 92.62 198 HIS A C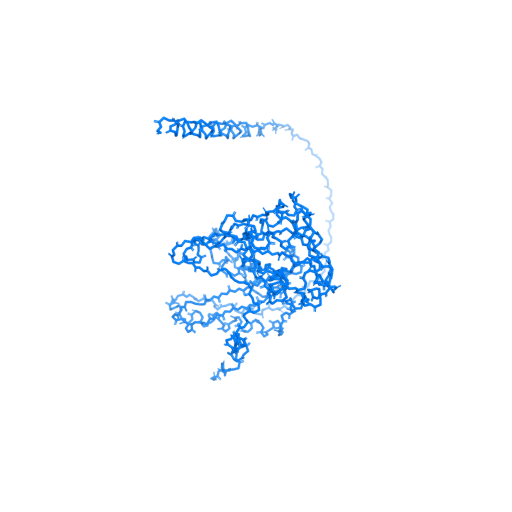 1
ATOM 1634 O O . HIS A 1 198 ? -14.125 4.165 10.373 1.00 92.62 198 HIS A O 1
ATOM 1640 N N . ALA A 1 199 ? -12.866 4.442 12.192 1.00 91.38 199 ALA A N 1
ATOM 1641 C CA . ALA A 1 199 ? -11.770 3.613 11.696 1.00 91.38 199 ALA A CA 1
ATOM 1642 C C . ALA A 1 199 ? -12.239 2.184 11.393 1.00 91.38 199 ALA A C 1
ATOM 1644 O O . ALA A 1 199 ? -12.653 1.442 12.293 1.00 91.38 199 ALA A O 1
ATOM 1645 N N . ILE A 1 200 ? -12.153 1.781 10.123 1.00 94.12 200 ILE A N 1
ATOM 1646 C CA . ILE A 1 200 ? -12.624 0.478 9.648 1.00 94.12 200 ILE A CA 1
ATOM 1647 C C . ILE A 1 200 ? -11.463 -0.524 9.622 1.00 94.12 200 ILE A C 1
ATOM 1649 O O . ILE A 1 200 ? -10.512 -0.352 8.861 1.00 94.12 200 ILE A O 1
ATOM 1653 N N . PRO A 1 201 ? -11.532 -1.633 10.385 1.00 94.81 201 PRO A N 1
ATOM 1654 C CA . PRO A 1 201 ? -10.549 -2.704 10.289 1.00 94.81 201 PRO A CA 1
ATOM 1655 C C . PRO A 1 201 ? -10.564 -3.368 8.915 1.00 94.81 201 PRO A C 1
ATOM 1657 O O . PRO A 1 201 ? -11.601 -3.847 8.446 1.00 94.81 201 PRO A O 1
ATOM 1660 N N . ILE A 1 202 ? -9.390 -3.496 8.302 1.00 96.00 202 ILE A N 1
ATOM 1661 C CA . ILE A 1 202 ? -9.233 -4.145 7.002 1.00 96.00 202 ILE A CA 1
ATOM 1662 C C . ILE A 1 202 ? -8.390 -5.394 7.166 1.00 96.00 202 ILE A C 1
ATOM 1664 O O . ILE A 1 202 ? -7.258 -5.370 7.646 1.00 96.00 202 ILE A O 1
ATOM 1668 N N . ARG A 1 203 ? -8.940 -6.529 6.745 1.00 95.56 203 ARG A N 1
ATOM 1669 C CA . ARG A 1 203 ? -8.207 -7.789 6.730 1.00 95.56 203 ARG A CA 1
ATOM 1670 C C . ARG A 1 203 ? -7.483 -7.948 5.414 1.00 95.56 203 ARG A C 1
ATOM 1672 O O . ARG A 1 203 ? -8.122 -8.129 4.381 1.00 95.56 203 ARG A O 1
ATOM 1679 N N . VAL A 1 204 ? -6.166 -8.031 5.477 1.00 95.44 204 VAL A N 1
ATOM 1680 C CA . VAL A 1 204 ? -5.321 -8.351 4.331 1.00 95.44 204 VAL A CA 1
ATOM 1681 C C . VAL A 1 204 ? -4.923 -9.818 4.414 1.00 95.44 204 VAL A C 1
ATOM 1683 O O . VAL A 1 204 ? -4.335 -10.279 5.395 1.00 95.44 204 VAL A O 1
ATOM 1686 N N . THR A 1 205 ? -5.269 -10.579 3.383 1.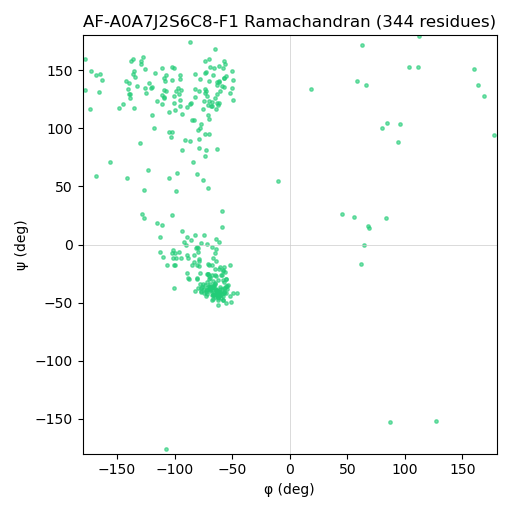00 94.31 205 THR A N 1
ATOM 1687 C CA . THR A 1 205 ? -4.965 -12.004 3.270 1.00 94.31 205 THR A CA 1
ATOM 1688 C C . THR A 1 205 ? -3.936 -12.219 2.174 1.00 94.31 205 THR A C 1
ATOM 1690 O O . THR A 1 205 ? -4.200 -11.928 1.014 1.00 94.31 205 THR A O 1
ATOM 1693 N N . ARG A 1 206 ? -2.786 -12.794 2.532 1.00 93.44 206 ARG A N 1
ATOM 1694 C CA . ARG A 1 206 ? -1.788 -13.291 1.580 1.00 93.44 206 ARG A CA 1
ATOM 1695 C C . ARG A 1 206 ? -1.931 -14.802 1.455 1.00 93.44 206 ARG A C 1
ATOM 1697 O O . ARG A 1 206 ? -1.905 -15.524 2.451 1.00 93.44 206 ARG A O 1
ATOM 1704 N N . SER A 1 207 ? -2.060 -15.295 0.234 1.00 92.31 207 SER A N 1
ATOM 1705 C CA . SER A 1 207 ? -2.084 -16.726 -0.086 1.00 92.31 207 SER A CA 1
ATOM 1706 C C . SER A 1 207 ? -1.080 -17.038 -1.192 1.00 92.31 207 SER A C 1
ATOM 1708 O O . SER A 1 207 ? -0.738 -16.131 -1.937 1.00 92.31 207 SER A O 1
ATOM 1710 N N . GLY A 1 208 ? -0.598 -18.279 -1.278 1.00 88.06 208 GLY A N 1
ATOM 1711 C CA . GLY A 1 208 ? 0.491 -18.671 -2.187 1.00 88.06 208 GLY A CA 1
ATOM 1712 C C . GLY A 1 208 ? 1.830 -18.848 -1.463 1.00 88.06 208 GLY A C 1
ATOM 1713 O O . GLY A 1 208 ? 2.059 -18.268 -0.393 1.00 88.06 208 GLY A O 1
ATOM 1714 N N . VAL A 1 209 ? 2.685 -19.697 -2.029 1.00 81.00 209 VAL A N 1
ATOM 1715 C CA . VAL A 1 209 ? 3.956 -20.142 -1.440 1.00 81.00 209 VAL A CA 1
ATOM 1716 C C . VAL A 1 209 ? 5.139 -19.378 -2.039 1.00 81.00 209 VAL A C 1
ATOM 1718 O O . VAL A 1 209 ? 6.051 -19.012 -1.301 1.00 81.00 209 VAL A O 1
ATOM 1721 N N . GLY A 1 210 ? 5.108 -19.080 -3.335 1.00 75.81 210 GLY A N 1
ATOM 1722 C CA . GLY A 1 210 ? 6.156 -18.376 -4.074 1.00 75.81 210 GLY A CA 1
ATOM 1723 C C . GLY A 1 210 ? 5.791 -16.940 -4.458 1.00 75.81 210 GLY A C 1
ATOM 1724 O O . GLY A 1 210 ? 4.755 -16.397 -4.076 1.00 75.81 210 GLY A O 1
ATOM 1725 N N . GLN A 1 211 ? 6.682 -16.285 -5.200 1.00 73.19 211 GLN A N 1
ATOM 1726 C CA . GLN A 1 211 ? 6.523 -14.889 -5.626 1.00 73.19 211 GLN A CA 1
ATOM 1727 C C . GLN A 1 211 ? 5.405 -14.721 -6.670 1.00 73.19 211 GLN A C 1
ATOM 1729 O O . GLN A 1 211 ? 4.645 -13.758 -6.606 1.00 73.19 211 GLN A O 1
ATOM 1734 N N . TYR A 1 212 ? 5.275 -15.678 -7.593 1.00 77.81 212 TYR A N 1
ATOM 1735 C CA . TYR A 1 212 ? 4.381 -15.589 -8.754 1.00 77.81 212 TYR A CA 1
ATOM 1736 C C . TYR A 1 212 ? 2.959 -16.101 -8.492 1.00 77.81 212 TYR A C 1
ATOM 1738 O O . TYR A 1 212 ? 1.999 -15.620 -9.090 1.00 77.81 212 TYR A O 1
ATOM 1746 N N . ASP A 1 213 ? 2.797 -17.050 -7.572 1.00 83.25 213 ASP A N 1
ATOM 1747 C CA . ASP A 1 213 ? 1.505 -17.597 -7.144 1.00 83.25 213 ASP A CA 1
ATOM 1748 C C . ASP A 1 213 ? 0.904 -16.827 -5.958 1.00 83.25 213 ASP A C 1
ATOM 1750 O O . ASP A 1 213 ? -0.205 -17.141 -5.511 1.00 83.25 213 ASP A O 1
ATOM 1754 N N . THR A 1 214 ? 1.600 -15.797 -5.460 1.00 88.00 214 THR A N 1
ATOM 1755 C CA . THR A 1 214 ? 1.082 -14.965 -4.378 1.00 88.00 214 THR A CA 1
ATOM 1756 C C . THR A 1 214 ? -0.163 -14.197 -4.826 1.00 88.00 214 THR A C 1
ATOM 1758 O O . THR A 1 214 ? -0.170 -13.445 -5.804 1.00 88.00 214 THR A O 1
ATOM 1761 N N . LYS A 1 215 ? -1.238 -14.351 -4.055 1.00 91.94 215 LYS A N 1
ATOM 1762 C CA . LYS A 1 215 ? -2.484 -13.597 -4.191 1.00 91.94 215 LYS A CA 1
ATOM 1763 C C . LYS A 1 215 ? -2.749 -12.822 -2.913 1.00 91.94 215 LYS A C 1
ATOM 1765 O O . LYS A 1 215 ? -2.638 -13.380 -1.816 1.00 91.94 215 LYS A O 1
ATOM 1770 N N . TYR A 1 216 ? -3.146 -11.569 -3.090 1.00 93.06 216 TYR A N 1
ATOM 1771 C CA . TYR A 1 216 ? -3.617 -10.697 -2.027 1.00 93.06 216 TYR A CA 1
ATOM 1772 C C . TYR A 1 216 ? -5.125 -10.501 -2.160 1.00 93.06 216 TYR A C 1
ATOM 1774 O O . TYR A 1 216 ? -5.647 -10.420 -3.270 1.00 93.06 216 TYR A O 1
ATOM 1782 N N . GLU A 1 217 ? -5.803 -10.483 -1.021 1.00 95.00 217 GLU A N 1
ATOM 1783 C CA . GLU A 1 217 ? -7.233 -10.214 -0.901 1.00 95.00 217 GLU A CA 1
ATOM 1784 C C . GLU A 1 217 ? -7.437 -9.314 0.318 1.00 95.00 217 GLU A C 1
ATOM 1786 O O . GLU A 1 217 ? -6.970 -9.647 1.414 1.00 95.00 217 GLU A O 1
ATOM 1791 N N . THR A 1 218 ? -8.109 -8.185 0.136 1.00 96.19 218 THR A N 1
ATOM 1792 C CA . THR A 1 218 ? -8.483 -7.247 1.189 1.00 96.19 218 THR A CA 1
ATOM 1793 C C . THR A 1 218 ? -9.983 -7.347 1.449 1.00 96.19 218 THR A C 1
ATOM 1795 O O . THR A 1 218 ? -10.783 -7.648 0.564 1.00 96.19 218 THR A O 1
ATOM 1798 N N . LYS A 1 219 ? -10.377 -7.163 2.707 1.00 96.06 219 LYS A N 1
ATOM 1799 C CA . LYS A 1 219 ? -11.782 -7.128 3.107 1.00 96.06 219 LYS A CA 1
ATOM 1800 C C . LYS A 1 219 ? -11.964 -6.125 4.235 1.00 96.06 219 LYS A C 1
ATOM 1802 O O . LYS A 1 219 ? -11.371 -6.332 5.295 1.00 96.06 219 LYS A O 1
ATOM 1807 N N . ALA A 1 220 ? -12.800 -5.117 4.023 1.00 95.75 220 ALA A N 1
ATOM 1808 C CA . ALA A 1 220 ? -13.238 -4.199 5.063 1.00 95.75 220 ALA A CA 1
ATOM 1809 C C . ALA A 1 220 ? -14.243 -4.861 6.027 1.00 95.75 220 ALA A C 1
ATOM 1811 O O . ALA A 1 220 ? -14.998 -5.773 5.664 1.00 95.75 220 ALA A O 1
ATOM 1812 N N . PHE A 1 221 ? -14.208 -4.441 7.291 1.00 93.69 221 PHE A N 1
ATOM 1813 C CA . PHE A 1 221 ? -15.102 -4.900 8.354 1.00 93.69 221 PHE A CA 1
ATOM 1814 C C . PHE A 1 221 ? -15.834 -3.703 8.970 1.00 93.69 221 PHE A C 1
ATOM 1816 O O . PHE A 1 221 ? -15.677 -3.439 10.157 1.00 93.69 221 PHE A O 1
ATOM 1823 N N . ALA A 1 222 ? -16.670 -3.005 8.195 1.00 91.31 222 ALA A N 1
ATOM 1824 C CA . ALA A 1 222 ? -17.398 -1.815 8.659 1.00 91.31 222 ALA A CA 1
ATOM 1825 C C . ALA A 1 222 ? -18.279 -2.059 9.896 1.00 91.31 222 ALA A C 1
ATOM 1827 O O . ALA A 1 222 ? -18.363 -1.233 10.795 1.00 91.31 222 ALA A O 1
ATOM 1828 N N . LYS A 1 223 ? -18.845 -3.264 10.051 1.00 88.50 223 LYS A N 1
ATOM 1829 C CA . LYS A 1 223 ? -19.567 -3.653 11.286 1.00 88.50 223 LYS A CA 1
ATOM 1830 C C . LYS A 1 223 ? -18.685 -3.700 12.540 1.00 88.50 223 LYS A C 1
ATOM 1832 O O . LYS A 1 223 ? -19.192 -3.861 13.643 1.00 88.50 223 LYS A O 1
ATOM 1837 N N . SER A 1 224 ? -17.370 -3.690 12.361 1.00 86.25 224 SER A N 1
ATOM 1838 C CA . SER A 1 224 ? -16.356 -3.620 13.413 1.00 86.25 224 SER A CA 1
ATOM 1839 C C . SER A 1 224 ? -15.625 -2.278 13.396 1.00 86.25 224 SER A C 1
ATOM 1841 O O . SER A 1 224 ? -14.543 -2.195 13.975 1.00 86.25 224 SER A O 1
ATOM 1843 N N . ALA A 1 225 ? -16.190 -1.264 12.729 1.00 88.38 225 ALA A N 1
ATOM 1844 C CA . ALA A 1 225 ? -15.690 0.098 12.780 1.00 88.38 225 ALA A CA 1
ATOM 1845 C C . ALA A 1 225 ? -15.605 0.570 14.228 1.00 88.38 225 ALA A C 1
ATOM 1847 O O . ALA A 1 225 ? -16.410 0.191 15.088 1.00 88.38 225 ALA A O 1
ATOM 1848 N N . MET A 1 226 ? -14.586 1.368 14.495 1.00 85.94 226 MET A N 1
ATOM 1849 C CA . MET A 1 226 ? -14.222 1.748 15.842 1.00 85.94 226 MET A CA 1
ATOM 1850 C C . MET A 1 226 ? -13.758 3.195 15.873 1.00 85.94 226 MET A C 1
ATOM 1852 O O . MET A 1 226 ? -13.041 3.655 14.992 1.00 85.94 226 MET A O 1
ATOM 1856 N N . LYS A 1 227 ? -14.151 3.904 16.926 1.00 87.69 227 LYS A N 1
ATOM 1857 C CA . LYS A 1 227 ? -13.696 5.267 17.157 1.00 87.69 227 LYS A CA 1
ATOM 1858 C C . LYS A 1 227 ? -12.365 5.244 17.896 1.00 87.69 227 LYS A C 1
ATOM 1860 O O . LYS A 1 227 ? -12.292 4.699 18.998 1.00 87.69 227 LYS A O 1
ATOM 1865 N N . ILE A 1 228 ? -11.331 5.845 17.316 1.00 85.38 228 ILE A N 1
ATOM 1866 C CA . ILE A 1 228 ? -10.051 6.049 18.002 1.00 85.38 228 ILE A CA 1
ATOM 1867 C C . ILE A 1 228 ? -10.201 7.249 18.946 1.00 85.38 228 ILE A C 1
ATOM 1869 O O . ILE A 1 228 ? -10.710 8.292 18.545 1.00 85.38 228 ILE A O 1
ATOM 1873 N N . ALA A 1 229 ? -9.772 7.128 20.205 1.00 84.06 229 ALA A N 1
ATOM 1874 C CA . ALA A 1 229 ? -9.859 8.232 21.164 1.00 84.06 229 ALA A CA 1
ATOM 1875 C C . ALA A 1 229 ? -9.028 9.447 20.705 1.00 84.06 229 ALA A C 1
ATOM 1877 O O . ALA A 1 229 ? -7.906 9.292 20.216 1.00 84.06 229 ALA A O 1
ATOM 1878 N N . LYS A 1 230 ? -9.538 10.672 20.908 1.00 86.31 230 LYS A N 1
ATOM 1879 C CA . LYS A 1 230 ? -8.910 11.919 20.416 1.00 86.31 230 LYS A CA 1
ATOM 1880 C C . LYS A 1 230 ? -7.465 12.107 20.890 1.00 86.31 230 LYS A C 1
ATOM 1882 O O . LYS A 1 230 ? -6.621 12.585 20.133 1.00 86.31 230 LYS A O 1
ATOM 1887 N N . GLY A 1 231 ? -7.163 11.711 22.130 1.00 85.94 231 GLY A N 1
ATOM 1888 C CA . GLY A 1 231 ? -5.800 11.760 22.668 1.00 85.94 231 GLY A CA 1
ATOM 1889 C C . GLY A 1 231 ? -4.826 10.889 21.868 1.00 85.94 231 GLY A C 1
ATOM 1890 O O . GLY A 1 231 ? -3.721 11.327 21.552 1.00 85.94 231 GLY A O 1
ATOM 1891 N N . ILE A 1 232 ? -5.267 9.694 21.468 1.00 85.25 232 ILE A N 1
ATOM 1892 C CA . ILE A 1 232 ? -4.488 8.756 20.650 1.00 85.25 232 ILE A CA 1
ATOM 1893 C C . ILE A 1 232 ? -4.392 9.264 19.216 1.00 85.25 232 ILE A C 1
ATOM 1895 O O . ILE A 1 232 ? -3.293 9.282 18.675 1.00 85.25 232 ILE A O 1
ATOM 1899 N N . GLN A 1 233 ? -5.495 9.742 18.626 1.00 89.81 233 GLN A N 1
ATOM 1900 C CA . GLN A 1 233 ? -5.493 10.348 17.288 1.00 89.81 233 GLN A CA 1
ATOM 1901 C C . GLN A 1 233 ? -4.412 11.430 17.182 1.00 89.81 233 GLN A C 1
ATOM 1903 O O . GLN A 1 233 ? -3.566 11.378 16.295 1.00 89.81 233 GLN A O 1
ATOM 1908 N N . LYS A 1 234 ? -4.350 12.354 18.151 1.00 89.56 234 LYS A N 1
ATOM 1909 C CA . LYS A 1 234 ? -3.330 13.414 18.184 1.00 89.56 234 LYS A CA 1
ATOM 1910 C C . LYS A 1 234 ? -1.901 12.862 18.259 1.00 89.56 234 LYS A C 1
ATOM 1912 O O . LYS A 1 234 ? -0.995 13.441 17.666 1.00 89.56 234 LYS A O 1
ATOM 1917 N N . ARG A 1 235 ? -1.675 11.765 18.991 1.00 87.94 235 ARG A N 1
ATOM 1918 C CA . ARG A 1 235 ? -0.359 11.104 19.072 1.00 87.94 235 ARG A CA 1
ATOM 1919 C C . ARG A 1 235 ? -0.012 10.337 17.794 1.00 87.94 235 ARG A C 1
ATOM 1921 O O . ARG A 1 235 ? 1.154 10.328 17.415 1.00 87.94 235 ARG A O 1
ATOM 1928 N N . LEU A 1 236 ? -0.998 9.736 17.129 1.00 89.69 236 LEU A N 1
ATOM 1929 C CA . LEU A 1 236 ? -0.836 9.054 15.845 1.00 89.69 236 LEU A CA 1
ATOM 1930 C C . LEU A 1 236 ? -0.498 10.039 14.730 1.00 89.69 236 LEU A C 1
ATOM 1932 O O . LEU A 1 236 ? 0.482 9.818 14.031 1.00 89.69 236 LEU A O 1
ATOM 1936 N N . LEU A 1 237 ? -1.237 11.146 14.620 1.00 90.75 237 LEU A N 1
ATOM 1937 C CA . LEU A 1 237 ? -0.993 12.183 13.611 1.00 90.75 237 LEU A CA 1
ATOM 1938 C C . LEU A 1 237 ? 0.433 12.737 13.695 1.00 90.75 237 LEU A C 1
ATOM 1940 O O . LEU A 1 237 ? 1.100 12.857 12.679 1.00 90.75 237 LEU A O 1
ATOM 1944 N N . LYS A 1 238 ? 0.952 12.960 14.910 1.00 91.25 238 LYS A N 1
ATOM 1945 C CA . LYS A 1 238 ? 2.348 13.385 15.132 1.00 91.25 238 LYS A CA 1
ATOM 1946 C C . LYS A 1 238 ? 3.404 12.353 14.721 1.00 91.25 238 LYS A C 1
ATOM 1948 O O . LYS A 1 238 ? 4.570 12.706 14.597 1.00 91.25 238 LYS A O 1
ATOM 1953 N N . LYS A 1 239 ? 3.028 11.076 14.621 1.00 90.38 239 LYS A N 1
ATOM 1954 C CA . LYS A 1 239 ? 3.906 9.976 14.194 1.00 90.38 239 LYS A CA 1
ATOM 1955 C C . LYS A 1 239 ? 3.797 9.689 12.704 1.00 90.38 239 LYS A C 1
ATOM 1957 O O . LYS A 1 239 ? 4.606 8.911 12.200 1.00 90.38 239 LYS A O 1
ATOM 1962 N N . LEU A 1 240 ? 2.800 10.259 12.025 1.00 91.50 240 LEU A N 1
ATOM 1963 C CA . LEU A 1 240 ? 2.716 10.141 10.584 1.00 91.50 240 LEU A CA 1
ATOM 1964 C C . LEU A 1 240 ? 3.959 10.777 9.975 1.00 91.50 240 LEU A C 1
ATOM 1966 O O . LEU A 1 240 ? 4.439 11.812 10.426 1.00 91.50 240 LEU A O 1
ATOM 1970 N N . ILE A 1 241 ? 4.479 10.128 8.950 1.00 90.88 241 ILE A N 1
ATOM 1971 C CA . ILE A 1 241 ? 5.543 10.665 8.118 1.00 90.88 241 ILE A CA 1
ATOM 1972 C C . ILE A 1 241 ? 4.946 11.220 6.833 1.00 90.88 241 ILE A C 1
ATOM 1974 O O . ILE A 1 241 ? 3.924 10.734 6.343 1.00 90.88 241 ILE A O 1
ATOM 1978 N N . ASP A 1 242 ? 5.608 12.214 6.263 1.00 90.25 242 ASP A N 1
ATOM 1979 C CA . ASP A 1 242 ? 5.296 12.674 4.921 1.00 90.25 242 ASP A CA 1
ATOM 1980 C C . ASP A 1 242 ? 5.718 11.604 3.903 1.00 90.25 242 ASP A C 1
ATOM 1982 O O . ASP A 1 242 ? 6.905 11.373 3.666 1.00 90.25 242 ASP A O 1
ATOM 1986 N N . LEU A 1 243 ? 4.739 10.923 3.304 1.00 89.31 243 LEU A N 1
ATOM 1987 C CA . LEU A 1 243 ? 5.014 9.909 2.290 1.00 89.31 243 LEU A CA 1
ATOM 1988 C C . LEU A 1 243 ? 5.526 10.522 0.979 1.00 89.31 243 LEU A C 1
ATOM 1990 O O . LEU A 1 243 ? 6.117 9.800 0.181 1.00 89.31 243 LEU A O 1
ATOM 1994 N N . THR A 1 244 ? 5.349 11.823 0.731 1.00 83.94 244 THR A N 1
ATOM 1995 C CA . THR A 1 244 ? 5.915 12.476 -0.465 1.00 83.94 244 THR A CA 1
ATOM 1996 C C . THR A 1 244 ? 7.431 12.612 -0.360 1.00 83.94 244 THR A C 1
ATOM 1998 O O . THR A 1 244 ? 8.127 12.559 -1.371 1.00 83.94 244 THR A O 1
ATOM 2001 N N . ALA A 1 245 ? 7.969 12.652 0.864 1.00 84.12 245 ALA A N 1
ATOM 2002 C CA . ALA A 1 245 ? 9.400 12.529 1.119 1.00 84.12 245 ALA A CA 1
ATOM 2003 C C . ALA A 1 245 ? 9.919 11.107 0.866 1.00 84.12 245 ALA A C 1
ATOM 2005 O O . ALA A 1 245 ? 11.121 10.918 0.691 1.00 84.12 245 ALA A O 1
ATOM 2006 N N . GLU A 1 246 ? 9.034 10.106 0.800 1.00 78.44 246 GLU A N 1
ATOM 2007 C CA . GLU A 1 246 ? 9.374 8.804 0.237 1.00 78.44 246 GLU A CA 1
ATOM 2008 C C . GLU A 1 246 ? 9.343 8.839 -1.284 1.00 78.44 246 GLU A C 1
ATOM 2010 O O . GLU A 1 246 ? 9.783 7.849 -1.850 1.00 78.44 246 GLU A O 1
ATOM 2015 N N . ASP A 1 247 ? 8.908 9.921 -1.952 1.00 70.94 247 ASP A N 1
ATOM 2016 C CA . ASP A 1 247 ? 9.066 10.148 -3.393 1.00 70.94 247 ASP A CA 1
ATOM 2017 C C . ASP A 1 247 ? 10.240 11.079 -3.823 1.00 70.94 247 ASP A C 1
ATOM 2019 O O . ASP A 1 247 ? 10.007 11.987 -4.626 1.00 70.94 247 ASP A O 1
ATOM 2023 N N . PRO A 1 248 ? 11.503 10.971 -3.325 1.00 63.53 248 PRO A N 1
ATOM 2024 C CA . PRO A 1 248 ? 12.533 11.918 -3.736 1.00 63.53 248 PRO A CA 1
ATOM 2025 C C . PRO A 1 248 ? 12.811 11.824 -5.234 1.00 63.53 248 PRO A C 1
ATOM 2027 O O . PRO A 1 248 ? 12.933 10.734 -5.811 1.00 63.53 248 PRO A O 1
ATOM 2030 N N . LYS A 1 249 ? 13.004 12.997 -5.846 1.00 65.75 249 LYS A N 1
ATOM 2031 C CA . LYS A 1 249 ? 13.509 13.107 -7.216 1.00 65.75 249 LYS A CA 1
ATOM 2032 C C . LYS A 1 249 ? 14.779 12.252 -7.340 1.00 65.75 249 LYS A C 1
ATOM 2034 O O . LYS A 1 249 ? 15.624 12.319 -6.444 1.00 65.75 249 LYS A O 1
ATOM 2039 N N . PRO A 1 250 ? 14.933 11.454 -8.415 1.00 64.06 250 PRO A N 1
ATOM 2040 C CA . PRO A 1 250 ? 16.125 10.646 -8.598 1.00 64.06 250 PRO A CA 1
ATOM 2041 C C . PRO A 1 250 ? 17.373 11.506 -8.459 1.00 64.06 250 PRO A C 1
ATOM 2043 O O . PRO A 1 250 ? 17.476 12.584 -9.045 1.00 64.06 250 PRO A O 1
ATOM 2046 N N . THR A 1 251 ? 18.291 11.020 -7.637 1.00 59.25 251 THR A N 1
ATOM 2047 C CA . THR A 1 251 ? 19.584 11.643 -7.415 1.00 59.25 251 THR A CA 1
ATOM 2048 C C . THR A 1 251 ? 20.526 11.229 -8.541 1.00 59.25 251 THR A C 1
ATOM 2050 O O . THR A 1 251 ? 20.590 10.059 -8.919 1.00 59.25 251 THR A O 1
ATOM 2053 N N . GLY A 1 252 ? 21.238 12.209 -9.088 1.00 65.00 252 GLY A N 1
ATOM 2054 C CA . GLY A 1 252 ? 22.170 12.029 -10.195 1.00 65.00 252 GLY A CA 1
ATOM 2055 C C . GLY A 1 252 ? 21.700 12.677 -11.495 1.00 65.00 252 GLY A C 1
ATOM 2056 O O . GLY A 1 252 ? 20.509 12.879 -11.742 1.00 65.00 252 GLY A O 1
ATOM 2057 N N . THR A 1 253 ? 22.663 13.045 -12.327 1.00 73.00 253 THR A N 1
ATOM 2058 C CA . THR A 1 253 ? 22.408 13.591 -13.659 1.00 73.00 253 THR A CA 1
ATOM 2059 C C . THR A 1 253 ? 21.857 12.507 -14.587 1.00 73.00 253 THR A C 1
ATOM 2061 O O . THR A 1 253 ? 22.032 11.304 -14.373 1.00 73.00 253 THR A O 1
ATOM 2064 N N . LYS A 1 254 ? 21.194 12.925 -15.671 1.00 68.88 254 LYS A N 1
ATOM 2065 C CA . LYS A 1 254 ? 20.716 12.002 -16.711 1.00 68.88 254 LYS A CA 1
ATOM 2066 C C . LYS A 1 254 ? 21.848 11.118 -17.253 1.00 68.88 254 LYS A C 1
ATOM 2068 O O . LYS A 1 254 ? 21.603 9.949 -17.550 1.00 68.88 254 LYS A O 1
ATOM 2073 N N . ASP A 1 255 ? 23.059 11.663 -17.343 1.00 74.12 255 ASP A N 1
ATOM 2074 C CA . ASP A 1 255 ? 24.241 10.960 -17.839 1.00 74.12 255 ASP A CA 1
ATOM 2075 C C . ASP A 1 255 ? 24.794 9.956 -16.826 1.00 74.12 255 ASP A C 1
ATOM 2077 O O . ASP A 1 255 ? 25.125 8.843 -17.217 1.00 74.12 255 ASP A O 1
ATOM 2081 N N . GLU A 1 256 ? 24.793 10.274 -15.529 1.00 76.25 256 GLU A N 1
ATOM 2082 C CA . GLU A 1 256 ? 25.152 9.313 -14.474 1.00 76.25 256 GLU A CA 1
ATOM 2083 C C . GLU A 1 256 ? 24.185 8.126 -14.443 1.00 76.25 256 GLU A C 1
ATOM 2085 O O . GLU A 1 256 ? 24.612 6.973 -14.385 1.00 76.25 256 GLU A O 1
ATOM 2090 N N . ILE A 1 257 ? 22.877 8.390 -14.553 1.00 71.00 257 ILE A N 1
ATOM 2091 C CA . ILE A 1 257 ? 21.863 7.332 -14.636 1.00 71.00 257 ILE A CA 1
ATOM 2092 C C . ILE A 1 257 ? 22.093 6.501 -15.904 1.00 71.00 257 ILE A C 1
ATOM 2094 O O . ILE A 1 257 ? 22.123 5.273 -15.841 1.00 71.00 257 ILE A O 1
ATOM 2098 N N . LYS A 1 258 ? 22.294 7.150 -17.057 1.00 72.25 258 LYS A N 1
ATOM 2099 C CA . LYS A 1 258 ? 22.582 6.482 -18.334 1.00 72.25 258 LYS A CA 1
ATOM 2100 C C . LYS A 1 258 ? 23.836 5.608 -18.248 1.00 72.25 258 LYS A C 1
ATOM 2102 O O . LYS A 1 258 ? 23.792 4.479 -18.732 1.00 72.25 258 LYS A O 1
ATOM 2107 N N . GLN A 1 259 ? 24.914 6.098 -17.640 1.00 78.56 259 GLN A N 1
ATOM 2108 C CA . GLN A 1 259 ? 26.161 5.353 -17.490 1.00 78.56 259 GLN A CA 1
ATOM 2109 C C . GLN A 1 259 ? 25.976 4.151 -16.567 1.00 78.56 259 GLN A C 1
ATOM 2111 O O . GLN A 1 259 ? 26.302 3.039 -16.966 1.00 78.56 259 GLN A O 1
ATOM 2116 N N . PHE A 1 260 ? 25.340 4.344 -15.407 1.00 75.81 260 PHE A N 1
ATOM 2117 C CA . PHE A 1 260 ? 25.005 3.252 -14.493 1.00 75.81 260 PHE A CA 1
ATOM 2118 C C . PHE A 1 260 ? 24.247 2.130 -15.220 1.00 75.81 260 PHE A C 1
ATOM 2120 O O . PHE A 1 260 ? 24.533 0.945 -15.057 1.00 75.81 260 PHE A O 1
ATOM 2127 N N . TYR A 1 261 ? 23.270 2.502 -16.047 1.00 72.62 261 TYR A N 1
ATOM 2128 C CA . TYR A 1 261 ? 22.506 1.542 -16.830 1.00 72.62 261 TYR A CA 1
ATOM 2129 C C . TYR A 1 261 ? 23.336 0.825 -17.890 1.00 72.62 261 TYR A C 1
ATOM 2131 O O . TYR A 1 261 ? 23.166 -0.381 -18.058 1.00 72.62 261 TYR A O 1
ATOM 2139 N N . LYS A 1 262 ? 24.189 1.551 -18.624 1.00 76.88 262 LYS A N 1
ATOM 2140 C CA . LYS A 1 262 ? 25.107 0.944 -19.595 1.00 76.88 262 LYS A CA 1
ATOM 2141 C C . LYS A 1 262 ? 26.000 -0.081 -18.903 1.00 76.88 262 LYS A C 1
ATOM 2143 O O . LYS A 1 262 ? 26.046 -1.218 -19.350 1.00 76.88 262 LYS A O 1
ATOM 2148 N N . ASP A 1 263 ? 26.593 0.280 -17.770 1.00 78.25 263 ASP A N 1
ATOM 2149 C CA . ASP A 1 263 ? 27.452 -0.615 -16.996 1.00 78.25 263 ASP A CA 1
ATOM 2150 C C . ASP A 1 263 ? 26.684 -1.862 -16.528 1.00 78.25 263 ASP A C 1
ATOM 2152 O O . ASP A 1 263 ? 27.168 -2.980 -16.674 1.00 78.25 263 ASP A O 1
ATOM 2156 N N . PHE A 1 264 ? 25.451 -1.700 -16.033 1.00 72.31 264 PHE A N 1
ATOM 2157 C CA . PHE A 1 264 ? 24.608 -2.818 -15.596 1.00 72.31 264 PHE A CA 1
ATOM 2158 C C . PHE A 1 264 ? 24.234 -3.782 -16.731 1.00 72.31 264 PHE A C 1
ATOM 2160 O O . PHE A 1 264 ? 24.193 -4.992 -16.516 1.00 72.31 264 PHE A O 1
ATOM 2167 N N . PHE A 1 265 ? 23.944 -3.264 -17.929 1.00 69.81 265 PHE A N 1
ATOM 2168 C CA . PHE A 1 265 ? 23.608 -4.101 -19.083 1.00 69.81 265 PHE A CA 1
ATOM 2169 C C . PHE A 1 265 ? 24.828 -4.747 -19.712 1.00 69.81 265 PHE A C 1
ATOM 2171 O O . PHE A 1 265 ? 24.775 -5.937 -19.974 1.00 69.81 265 PHE A O 1
ATOM 2178 N N . ASN A 1 266 ? 25.943 -4.031 -19.820 1.00 71.94 266 ASN A N 1
ATOM 2179 C CA . ASN A 1 266 ? 27.195 -4.628 -20.266 1.00 71.94 266 ASN A CA 1
ATOM 2180 C C . ASN A 1 266 ? 27.607 -5.775 -19.328 1.00 71.94 266 ASN A C 1
ATOM 2182 O O . ASN A 1 266 ? 28.045 -6.818 -19.788 1.00 71.94 266 ASN A O 1
ATOM 2186 N N . LEU A 1 267 ? 27.390 -5.642 -18.012 1.00 60.03 267 LEU A N 1
ATOM 2187 C CA . LEU A 1 267 ? 27.580 -6.747 -17.061 1.00 60.03 267 LEU A CA 1
ATOM 2188 C C . LEU A 1 267 ? 26.607 -7.915 -17.282 1.00 60.03 267 LEU A C 1
ATOM 2190 O O . LEU A 1 267 ? 26.971 -9.058 -17.019 1.00 60.03 267 LEU A O 1
ATOM 2194 N N . ALA A 1 268 ? 25.377 -7.640 -17.720 1.00 58.69 268 ALA A N 1
ATOM 2195 C CA . ALA A 1 268 ? 24.388 -8.666 -18.031 1.00 58.69 268 ALA A CA 1
ATOM 2196 C C . ALA A 1 268 ? 24.736 -9.419 -19.320 1.00 58.69 268 ALA A C 1
ATOM 2198 O O . ALA A 1 268 ? 24.643 -10.641 -19.330 1.00 58.69 268 ALA A O 1
ATOM 2199 N N . ASP A 1 269 ? 25.170 -8.700 -20.353 1.00 58.50 269 ASP A N 1
ATOM 2200 C CA . ASP A 1 269 ? 25.539 -9.246 -21.660 1.00 58.50 269 ASP A CA 1
ATOM 2201 C C . ASP A 1 269 ? 26.867 -10.027 -21.575 1.00 58.50 269 ASP A C 1
ATOM 2203 O O . ASP A 1 269 ? 27.013 -11.063 -22.200 1.00 58.50 269 ASP A O 1
ATOM 2207 N N . ILE A 1 270 ? 27.803 -9.630 -20.700 1.00 55.19 270 ILE A N 1
ATOM 2208 C CA . ILE A 1 270 ? 29.025 -10.416 -20.414 1.00 55.19 270 ILE A CA 1
ATOM 2209 C C . ILE A 1 270 ? 28.711 -11.740 -19.694 1.00 55.19 270 ILE A C 1
ATOM 2211 O O . ILE A 1 270 ? 29.498 -12.684 -19.741 1.00 55.19 270 ILE A O 1
ATOM 2215 N N . ALA A 1 271 ? 27.603 -11.809 -18.959 1.00 52.03 271 ALA A N 1
ATOM 2216 C CA . ALA A 1 271 ? 27.323 -12.928 -18.065 1.00 52.03 271 ALA A CA 1
ATOM 2217 C C . ALA A 1 271 ? 26.233 -13.879 -18.575 1.00 52.03 271 ALA A C 1
ATOM 2219 O O . ALA A 1 271 ? 26.152 -15.022 -18.125 1.00 52.03 271 ALA A O 1
ATOM 2220 N N . VAL A 1 272 ? 25.426 -13.430 -19.532 1.00 49.34 272 VAL A N 1
ATOM 2221 C CA . VAL A 1 272 ? 24.695 -14.299 -20.448 1.00 49.34 272 VAL A CA 1
ATOM 2222 C C . VAL A 1 272 ? 25.626 -14.472 -21.636 1.00 49.34 272 VAL A C 1
ATOM 2224 O O . VAL A 1 272 ? 25.624 -13.629 -22.516 1.00 49.34 272 VAL A O 1
ATOM 2227 N N . GLY A 1 273 ? 26.488 -15.489 -21.611 1.00 43.94 273 GLY A N 1
ATOM 2228 C CA . GLY A 1 273 ? 27.339 -15.809 -22.755 1.00 43.94 273 GLY A CA 1
ATOM 2229 C C . GLY A 1 273 ? 26.482 -16.220 -23.950 1.00 43.94 273 GLY A C 1
ATOM 2230 O O . GLY A 1 273 ? 26.265 -17.408 -24.153 1.00 43.94 273 GLY A O 1
ATOM 2231 N N . ASP A 1 274 ? 25.961 -15.236 -24.672 1.00 41.28 274 ASP A N 1
ATOM 2232 C CA . ASP A 1 274 ? 25.521 -15.349 -26.052 1.00 41.28 274 ASP A CA 1
ATOM 2233 C C . ASP A 1 274 ? 26.609 -14.646 -26.871 1.00 41.28 274 ASP A C 1
ATOM 2235 O O . ASP A 1 274 ? 26.670 -13.418 -26.959 1.00 41.28 274 ASP A O 1
ATOM 2239 N N . ASP A 1 275 ? 27.521 -15.469 -27.391 1.00 48.62 275 ASP A N 1
ATOM 2240 C CA . ASP A 1 275 ? 28.124 -15.232 -28.698 1.00 48.62 275 ASP A CA 1
ATOM 2241 C C . ASP A 1 275 ? 26.983 -14.955 -29.701 1.00 48.62 275 ASP A C 1
ATOM 2243 O O . ASP A 1 275 ? 25.945 -15.613 -29.631 1.00 48.62 275 ASP A O 1
ATOM 2247 N N . ASP A 1 276 ? 27.201 -14.012 -30.621 1.00 52.47 276 ASP A N 1
ATOM 2248 C CA . ASP A 1 276 ? 26.312 -13.580 -31.720 1.00 52.47 276 ASP A CA 1
ATOM 2249 C C . ASP A 1 276 ? 25.399 -12.366 -31.418 1.00 52.47 276 ASP A C 1
ATOM 2251 O O . ASP A 1 276 ? 24.245 -12.490 -31.007 1.00 52.47 276 ASP A O 1
ATOM 2255 N N . ASP A 1 277 ? 25.907 -11.148 -31.657 1.00 46.56 277 ASP A N 1
ATOM 2256 C CA . ASP A 1 277 ? 25.511 -10.357 -32.842 1.00 46.56 277 ASP A CA 1
ATOM 2257 C C . ASP A 1 277 ? 26.001 -8.894 -32.768 1.00 46.56 277 ASP A C 1
ATOM 2259 O O . ASP A 1 277 ? 25.746 -8.160 -31.809 1.00 46.56 277 ASP A O 1
ATOM 2263 N N . ASP A 1 278 ? 26.680 -8.489 -33.843 1.00 52.28 278 ASP A N 1
ATOM 2264 C CA . ASP A 1 278 ? 27.149 -7.145 -34.176 1.00 52.28 278 ASP A CA 1
ATOM 2265 C C . ASP A 1 278 ? 26.050 -6.071 -34.039 1.00 52.28 278 ASP A C 1
ATOM 2267 O O . ASP A 1 278 ? 25.015 -6.130 -34.702 1.00 52.28 278 ASP A O 1
ATOM 2271 N N . ASP A 1 279 ? 26.302 -5.036 -33.239 1.00 46.53 279 ASP A N 1
ATOM 2272 C CA . ASP A 1 279 ? 25.520 -3.789 -33.239 1.00 46.53 279 ASP A CA 1
ATOM 2273 C C . ASP A 1 279 ? 26.501 -2.605 -33.045 1.00 46.53 279 ASP A C 1
ATOM 2275 O O . ASP A 1 279 ? 26.409 -1.817 -32.100 1.00 46.53 279 ASP A O 1
ATOM 2279 N N . ASP A 1 280 ? 27.482 -2.505 -33.950 1.00 54.31 280 ASP A N 1
ATOM 2280 C CA . ASP A 1 280 ? 28.219 -1.267 -34.221 1.00 54.31 280 ASP A CA 1
ATOM 2281 C C . ASP A 1 280 ? 27.338 -0.373 -35.105 1.00 54.31 280 ASP A C 1
ATOM 2283 O O . ASP A 1 280 ? 27.249 -0.585 -36.307 1.00 54.31 280 ASP A O 1
ATOM 2287 N N . ASP A 1 281 ? 26.679 0.621 -34.508 1.00 47.41 281 ASP A N 1
ATOM 2288 C CA . ASP A 1 281 ? 26.126 1.773 -35.233 1.00 47.41 281 ASP A CA 1
ATOM 2289 C C . ASP A 1 281 ? 25.971 2.970 -34.271 1.00 47.41 281 ASP A C 1
ATOM 2291 O O . ASP A 1 281 ? 24.872 3.380 -33.879 1.00 47.41 281 ASP A O 1
ATOM 2295 N N . ASP A 1 282 ? 27.111 3.542 -33.879 1.00 50.53 282 ASP A N 1
ATOM 2296 C CA . ASP A 1 282 ? 27.212 4.929 -33.415 1.00 50.53 282 ASP A CA 1
ATOM 2297 C C . ASP A 1 282 ? 27.582 5.813 -34.629 1.00 50.53 282 ASP A C 1
ATOM 2299 O O . ASP A 1 282 ? 28.748 6.152 -34.823 1.00 50.53 282 ASP A O 1
ATOM 2303 N N . ASP A 1 283 ? 26.602 6.196 -35.461 1.00 45.38 283 ASP A N 1
ATOM 2304 C CA . ASP A 1 283 ? 26.810 7.214 -36.508 1.00 45.38 283 ASP A CA 1
ATOM 2305 C C . ASP A 1 283 ? 26.205 8.569 -36.093 1.00 45.38 283 ASP A C 1
ATOM 2307 O O . ASP A 1 283 ? 25.020 8.874 -36.279 1.00 45.38 283 ASP A O 1
ATOM 2311 N N . ASP A 1 284 ? 27.059 9.390 -35.481 1.00 45.00 284 ASP A N 1
ATOM 2312 C CA . ASP A 1 284 ? 26.825 10.790 -35.123 1.00 45.00 284 ASP A CA 1
ATOM 2313 C C . ASP A 1 284 ? 27.138 11.689 -36.347 1.00 45.00 284 ASP A C 1
ATOM 2315 O O . ASP A 1 284 ? 28.150 12.386 -36.425 1.00 45.00 284 ASP A O 1
ATOM 2319 N N . GLY A 1 285 ? 26.274 11.633 -37.368 1.00 34.03 285 GLY A N 1
ATOM 2320 C CA . GLY A 1 285 ? 26.465 12.278 -38.677 1.00 34.03 285 GLY A CA 1
ATOM 2321 C C . GLY A 1 285 ? 25.626 13.544 -38.922 1.00 34.03 285 GLY A C 1
ATOM 2322 O O . GLY A 1 285 ? 24.859 13.620 -39.883 1.00 34.03 285 GLY A O 1
ATOM 2323 N N . GLY A 1 286 ? 25.740 14.572 -38.076 1.00 30.34 286 GLY A N 1
ATOM 2324 C CA 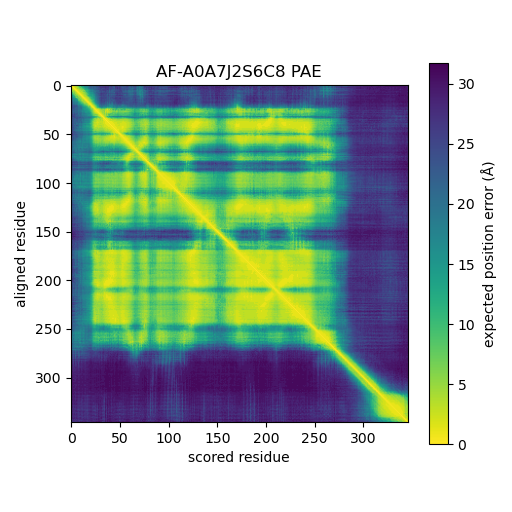. GLY A 1 286 ? 24.998 15.842 -38.192 1.00 30.34 286 GLY A CA 1
ATOM 2325 C C . GLY A 1 286 ? 25.562 16.854 -39.206 1.00 30.34 286 GLY A C 1
ATOM 2326 O O . GLY A 1 286 ? 25.920 17.972 -38.835 1.00 30.34 286 GLY A O 1
ATOM 2327 N N . GLY A 1 287 ? 25.637 16.496 -40.492 1.00 33.06 287 GLY A N 1
ATOM 2328 C CA . GLY A 1 287 ? 26.099 17.378 -41.574 1.00 33.06 287 GLY A CA 1
ATOM 2329 C C . GLY A 1 287 ? 25.081 18.454 -41.993 1.00 33.06 287 GLY A C 1
ATOM 2330 O O . GLY A 1 287 ? 24.017 18.158 -42.537 1.00 33.06 287 GLY A O 1
ATOM 2331 N N . LYS A 1 288 ? 25.435 19.735 -41.809 1.00 42.16 288 LYS A N 1
ATOM 2332 C CA . LYS A 1 288 ? 24.750 20.904 -42.397 1.00 42.16 288 LYS A CA 1
ATOM 2333 C C . LYS A 1 288 ? 24.826 20.864 -43.930 1.00 42.16 288 LYS A C 1
ATOM 2335 O O . LYS A 1 288 ? 25.918 21.004 -44.472 1.00 42.16 288 LYS A O 1
ATOM 2340 N N . LYS A 1 289 ? 23.684 20.819 -44.630 1.00 37.91 289 LYS A N 1
ATOM 2341 C CA . LYS A 1 289 ? 23.566 21.325 -46.012 1.00 37.91 289 LYS A CA 1
ATOM 2342 C C . LYS A 1 289 ? 22.256 22.075 -46.250 1.00 37.91 289 LYS A C 1
ATOM 2344 O O . LYS A 1 289 ? 21.188 21.731 -45.753 1.00 37.91 289 LYS A O 1
ATOM 2349 N N . GLU A 1 290 ? 22.428 23.159 -46.988 1.00 35.56 290 GLU A N 1
ATOM 2350 C CA . GLU A 1 290 ? 21.553 24.300 -47.202 1.00 35.56 290 GLU A CA 1
ATOM 2351 C C . GLU A 1 290 ? 20.262 23.969 -47.966 1.00 35.56 290 GLU A C 1
ATOM 2353 O O . GLU A 1 290 ? 20.246 23.181 -48.909 1.00 35.56 290 GLU A O 1
ATOM 2358 N N . LYS A 1 291 ? 19.170 24.663 -47.620 1.00 38.59 291 LYS A N 1
ATOM 2359 C CA . LYS A 1 291 ? 18.001 24.833 -48.494 1.00 38.59 291 LYS A CA 1
ATOM 2360 C C . LYS A 1 291 ? 17.535 26.283 -48.471 1.00 38.59 291 LYS A C 1
ATOM 2362 O O . LYS A 1 291 ? 17.075 26.764 -47.439 1.00 38.59 291 LYS A O 1
ATOM 2367 N N . LYS A 1 292 ? 17.591 26.931 -49.636 1.00 35.50 292 LYS A N 1
ATOM 2368 C CA . LYS A 1 292 ? 16.739 28.037 -50.127 1.00 35.50 292 LYS A CA 1
ATOM 2369 C C . LYS A 1 292 ? 17.238 28.324 -51.558 1.00 35.50 292 LYS A C 1
ATOM 2371 O O . LYS A 1 292 ? 18.432 28.412 -51.762 1.00 35.50 292 LYS A O 1
ATOM 2376 N N . SER A 1 293 ? 16.432 28.467 -52.607 1.00 33.88 293 SER A N 1
ATOM 2377 C CA . SER A 1 293 ? 15.114 29.087 -52.690 1.00 33.88 293 SER A CA 1
ATOM 2378 C C . SER A 1 293 ? 14.534 28.975 -54.118 1.00 33.88 293 SER A C 1
ATOM 2380 O O . SER A 1 293 ? 15.301 28.893 -55.068 1.00 33.88 293 SER A O 1
ATOM 2382 N N . LYS A 1 294 ? 13.193 29.112 -54.210 1.00 37.91 294 LYS A N 1
ATOM 2383 C CA . LYS A 1 294 ? 12.357 29.618 -55.337 1.00 37.91 294 LYS A CA 1
ATOM 2384 C C . LYS A 1 294 ? 12.347 28.755 -56.625 1.00 37.91 294 LYS A C 1
ATOM 2386 O O . LYS A 1 294 ? 13.373 28.303 -57.086 1.00 37.91 294 LYS A O 1
ATOM 2391 N N . LYS A 1 295 ? 11.218 28.511 -57.307 1.00 35.09 295 LYS A N 1
ATOM 2392 C CA . LYS A 1 295 ? 10.244 29.495 -57.813 1.00 35.09 295 LYS A CA 1
ATOM 2393 C C . LYS A 1 295 ? 8.980 28.800 -58.381 1.00 35.09 295 LYS A C 1
ATOM 2395 O O . LYS A 1 295 ? 9.056 27.702 -58.916 1.00 35.09 295 LYS A O 1
ATOM 2400 N N . ASN A 1 296 ? 7.854 29.506 -58.265 1.00 35.25 296 ASN A N 1
ATOM 2401 C CA . ASN A 1 296 ? 6.469 29.192 -58.658 1.00 35.25 296 ASN A CA 1
ATOM 2402 C C . ASN A 1 296 ? 6.226 28.858 -60.146 1.00 35.25 296 ASN A C 1
ATOM 2404 O O . ASN A 1 296 ? 6.874 29.464 -61.001 1.00 35.25 296 ASN A O 1
ATOM 2408 N N . LYS A 1 297 ? 5.123 28.139 -60.444 1.00 40.22 297 LYS A N 1
ATOM 2409 C CA . LYS A 1 297 ? 4.061 28.654 -61.346 1.00 40.22 297 LYS A CA 1
ATOM 2410 C C . LYS A 1 297 ? 2.742 27.859 -61.306 1.00 40.22 297 LYS A C 1
ATOM 2412 O O . LYS A 1 297 ? 2.723 26.644 -61.454 1.00 40.22 297 LYS A O 1
ATOM 2417 N N . ASP A 1 298 ? 1.652 28.610 -61.163 1.00 41.44 298 ASP A N 1
ATOM 2418 C CA . ASP A 1 298 ? 0.246 28.224 -61.320 1.00 41.44 298 ASP A CA 1
ATOM 2419 C C . ASP A 1 298 ? -0.085 27.612 -62.697 1.00 41.44 298 ASP A C 1
ATOM 2421 O O . ASP A 1 298 ? 0.519 28.016 -63.690 1.00 41.44 298 ASP A O 1
ATOM 2425 N N . LYS A 1 299 ? -1.146 26.787 -62.811 1.00 35.78 299 LYS A N 1
ATOM 2426 C CA . LYS A 1 299 ? -2.527 27.224 -63.165 1.00 35.78 299 LYS A CA 1
ATOM 2427 C C . LYS A 1 299 ? -3.447 26.061 -63.619 1.00 35.78 299 LYS A C 1
ATOM 2429 O O . LYS A 1 299 ? -3.127 25.318 -64.532 1.00 35.78 299 LYS A O 1
ATOM 2434 N N . LYS A 1 300 ? -4.687 26.116 -63.102 1.00 38.22 300 LYS A N 1
ATOM 2435 C CA . LYS A 1 300 ? -5.993 25.918 -63.791 1.00 38.22 300 LYS A CA 1
ATOM 2436 C C . LYS A 1 300 ? -6.594 24.503 -64.015 1.00 38.22 300 LYS A C 1
ATOM 2438 O O . LYS A 1 300 ? -6.296 23.804 -64.967 1.00 38.22 300 LYS A O 1
ATOM 2443 N N . LYS A 1 301 ? -7.611 24.229 -63.176 1.00 40.69 301 LYS A N 1
ATOM 2444 C CA . LYS A 1 301 ? -8.970 23.672 -63.427 1.00 40.69 301 LYS A CA 1
ATOM 2445 C C . LYS A 1 301 ? -9.252 22.928 -64.750 1.00 40.69 301 LYS A C 1
ATOM 2447 O O . LYS A 1 301 ? -9.241 23.552 -65.804 1.00 40.69 301 LYS A O 1
ATOM 2452 N N . SER A 1 302 ? -9.913 21.768 -64.638 1.00 36.56 302 SER A N 1
ATOM 2453 C CA . SER A 1 302 ? -11.296 21.592 -65.140 1.00 36.56 302 SER A CA 1
ATOM 2454 C C . SER A 1 302 ? -11.995 20.331 -64.592 1.00 36.56 302 SER A C 1
ATOM 2456 O O . SER A 1 302 ? -11.375 19.326 -64.271 1.00 36.56 302 SER A O 1
ATOM 2458 N N . LYS A 1 303 ? -13.318 20.460 -64.420 1.00 41.53 303 LYS A N 1
ATOM 2459 C CA . LYS A 1 303 ? -14.301 19.479 -63.927 1.00 41.53 303 LYS A CA 1
ATOM 2460 C C . LYS A 1 303 ? -14.587 18.386 -64.971 1.00 41.53 303 LYS A C 1
ATOM 2462 O O . LYS A 1 303 ? -14.807 18.753 -66.120 1.00 41.53 303 LYS A O 1
ATOM 2467 N N . LYS A 1 304 ? -14.898 17.149 -64.545 1.00 36.00 304 LYS A N 1
ATOM 2468 C CA . LYS A 1 304 ? -16.136 16.455 -64.980 1.00 36.00 304 LYS A CA 1
ATOM 2469 C C . LYS A 1 304 ? -16.516 15.258 -64.091 1.00 36.00 304 LYS A C 1
ATOM 2471 O O . LYS A 1 304 ? -15.665 14.536 -63.597 1.00 36.00 304 LYS A O 1
ATOM 2476 N N . LYS A 1 305 ? -17.833 15.137 -63.892 1.00 38.81 305 LYS A N 1
ATOM 2477 C CA . LYS A 1 305 ? -18.619 14.182 -63.091 1.00 38.81 305 LYS A CA 1
ATOM 2478 C C . LYS A 1 305 ? -18.614 12.750 -63.648 1.00 38.81 305 LYS A C 1
ATOM 2480 O O . LYS A 1 305 ? -18.638 12.612 -64.869 1.00 38.81 305 LYS A O 1
ATOM 2485 N N . LYS A 1 306 ? -18.788 11.768 -62.749 1.00 33.97 306 LYS A N 1
ATOM 2486 C CA . LYS A 1 306 ? -19.669 10.564 -62.795 1.00 33.97 306 LYS A CA 1
ATOM 2487 C C . LYS A 1 306 ? -19.129 9.536 -61.789 1.00 33.97 306 LYS A C 1
ATOM 2489 O O . LYS A 1 306 ? -17.924 9.472 -61.618 1.00 33.97 306 LYS A O 1
ATOM 2494 N N . ASP A 1 307 ? -19.872 8.639 -61.163 1.00 36.62 307 ASP A N 1
ATOM 2495 C CA . ASP A 1 307 ? -21.251 8.527 -60.682 1.00 36.62 307 ASP A CA 1
ATOM 2496 C C . ASP A 1 307 ? -21.235 7.260 -59.797 1.00 36.62 307 ASP A C 1
ATOM 2498 O O . ASP A 1 307 ? -20.542 6.307 -60.132 1.00 36.62 307 ASP A O 1
ATOM 2502 N N . LYS A 1 308 ? -22.038 7.271 -58.727 1.00 38.19 308 LYS A N 1
ATOM 2503 C CA . LYS A 1 308 ? -22.710 6.134 -58.062 1.00 38.19 308 LYS A CA 1
ATOM 2504 C C . LYS A 1 308 ? -21.947 4.924 -57.463 1.00 38.19 308 LYS A C 1
ATOM 2506 O O . LYS A 1 308 ? -21.082 4.302 -58.053 1.00 38.19 308 LYS A O 1
ATOM 2511 N N . GLU A 1 309 ? -22.510 4.534 -56.309 1.00 33.00 309 GLU A N 1
ATOM 2512 C CA . GLU A 1 309 ? -22.616 3.184 -55.719 1.00 33.00 309 GLU A CA 1
ATOM 2513 C C . GLU A 1 309 ? -21.419 2.564 -54.975 1.00 33.00 309 GLU A C 1
ATOM 2515 O O . GLU A 1 309 ? -20.575 1.886 -55.542 1.00 33.00 309 GLU A O 1
ATOM 2520 N N . LYS A 1 310 ? -21.464 2.617 -53.634 1.00 36.25 310 LYS A N 1
ATOM 2521 C CA . LYS A 1 310 ? -21.941 1.482 -52.812 1.00 36.25 310 LYS A CA 1
ATOM 2522 C C . LYS A 1 310 ? -22.039 1.884 -51.338 1.00 36.25 310 LYS A C 1
ATOM 2524 O O . LYS A 1 310 ? -21.061 2.226 -50.682 1.00 36.25 310 LYS A O 1
ATOM 2529 N N . LYS A 1 311 ? -23.270 1.840 -50.834 1.00 39.50 311 LYS A N 1
ATOM 2530 C CA . LYS A 1 311 ? -23.650 1.941 -49.425 1.00 39.50 311 LYS A CA 1
ATOM 2531 C C . LYS A 1 311 ? -24.117 0.545 -49.007 1.00 39.50 311 LYS A C 1
ATOM 2533 O O . LYS A 1 311 ? -24.815 -0.091 -49.791 1.00 39.50 311 LYS A O 1
ATOM 2538 N N . ASN A 1 312 ? -23.803 0.169 -47.767 1.00 40.31 312 ASN A N 1
ATOM 2539 C CA . ASN A 1 312 ? -24.271 -1.001 -47.003 1.00 40.31 312 ASN A CA 1
ATOM 2540 C C . ASN A 1 312 ? -23.354 -2.231 -47.036 1.00 40.31 312 ASN A C 1
ATOM 2542 O O . ASN A 1 312 ? -23.394 -2.987 -47.991 1.00 40.31 312 ASN A O 1
ATOM 2546 N N . GLU A 1 313 ? -22.615 -2.453 -45.939 1.00 40.47 313 GLU A N 1
ATOM 2547 C CA . GLU A 1 313 ? -22.555 -3.736 -45.207 1.00 40.47 313 GLU A CA 1
ATOM 2548 C C . GLU A 1 313 ? -21.561 -3.661 -44.030 1.00 40.47 313 GLU A C 1
ATOM 2550 O O . GLU A 1 313 ? -20.370 -3.887 -44.190 1.00 40.47 313 GLU A O 1
ATOM 2555 N N . SER A 1 314 ? -22.042 -3.352 -42.817 1.00 41.84 314 SER A N 1
ATOM 2556 C CA . SER A 1 314 ? -21.340 -3.697 -41.559 1.00 41.84 314 SER A CA 1
ATOM 2557 C C . SER A 1 314 ? -22.233 -3.501 -40.320 1.00 41.84 314 SER A C 1
ATOM 2559 O O . SER A 1 314 ? -21.929 -2.748 -39.403 1.00 41.84 314 SER A O 1
ATOM 2561 N N . LYS A 1 315 ? -23.383 -4.190 -40.263 1.00 40.88 315 LYS A N 1
ATOM 2562 C CA . LYS A 1 315 ? -24.212 -4.289 -39.034 1.00 40.88 315 LYS A CA 1
ATOM 2563 C C . LYS A 1 315 ? -24.539 -5.736 -38.618 1.00 40.88 315 LYS A C 1
ATOM 2565 O O . LYS A 1 315 ? -25.513 -5.980 -37.910 1.00 40.88 315 LYS A O 1
ATOM 2570 N N . GLY A 1 316 ? -23.728 -6.711 -39.040 1.00 39.62 316 GLY A N 1
ATOM 2571 C CA . GLY A 1 316 ? -23.986 -8.145 -38.818 1.00 39.62 316 GLY A CA 1
ATOM 2572 C C . GLY A 1 316 ? -23.217 -8.823 -37.671 1.00 39.62 316 GLY A C 1
ATOM 2573 O O . GLY A 1 316 ? -23.621 -9.897 -37.226 1.00 39.62 316 GLY A O 1
ATOM 2574 N N . SER A 1 317 ? -22.128 -8.240 -37.162 1.00 45.09 317 SER A N 1
ATOM 2575 C CA . SER A 1 317 ? -21.189 -8.951 -36.271 1.00 45.09 317 SER A CA 1
ATOM 2576 C C . SER A 1 317 ? -21.524 -8.866 -34.772 1.00 45.09 317 SER A C 1
ATOM 2578 O O . SER A 1 317 ? -21.201 -9.796 -34.026 1.00 45.09 317 SER A O 1
ATOM 2580 N N . ASP A 1 318 ? -22.250 -7.840 -34.317 1.00 49.34 318 ASP A N 1
ATOM 2581 C CA . ASP A 1 318 ? -22.508 -7.639 -32.879 1.00 49.34 318 ASP A CA 1
ATOM 2582 C C . ASP A 1 318 ? -23.644 -8.501 -32.304 1.00 49.34 318 ASP A C 1
ATOM 2584 O O . ASP A 1 318 ? -23.599 -8.921 -31.143 1.00 49.34 318 ASP A O 1
ATOM 2588 N N . LYS A 1 319 ? -24.642 -8.881 -33.114 1.00 51.53 319 LYS A N 1
ATOM 2589 C CA . LYS A 1 319 ? -25.749 -9.740 -32.642 1.00 51.53 319 LYS A CA 1
ATOM 2590 C C . LYS A 1 319 ? -25.309 -11.182 -32.355 1.00 51.53 319 LYS A C 1
ATOM 2592 O O . LYS A 1 319 ? -25.878 -11.829 -31.472 1.00 51.53 319 LYS A O 1
ATOM 2597 N N . LYS A 1 320 ? -24.287 -11.691 -33.055 1.00 52.94 320 LYS A N 1
ATOM 2598 C CA . LYS A 1 320 ? -23.807 -13.077 -32.890 1.00 52.94 320 LYS A CA 1
ATOM 2599 C C . LYS A 1 320 ? -22.936 -13.238 -31.636 1.00 52.94 320 LYS A C 1
ATOM 2601 O O . LYS A 1 320 ? -23.046 -14.259 -30.958 1.00 52.94 320 LYS A O 1
ATOM 2606 N N . LYS A 1 321 ? -22.157 -12.211 -31.260 1.00 55.62 321 LYS A N 1
ATOM 2607 C CA . LYS A 1 321 ? -21.390 -12.192 -29.997 1.00 55.62 321 LYS A CA 1
ATOM 2608 C C . LYS A 1 321 ? -22.294 -12.095 -28.762 1.00 55.62 321 LYS A C 1
ATOM 2610 O O . LYS A 1 321 ? -22.055 -12.813 -27.792 1.00 55.62 321 LYS A O 1
ATOM 2615 N N . LYS A 1 322 ? -23.376 -11.305 -28.814 1.00 58.53 322 LYS A N 1
ATOM 2616 C CA . LYS A 1 322 ? -24.319 -11.172 -27.686 1.00 58.53 322 LYS A CA 1
ATOM 2617 C C . LYS A 1 322 ? -25.058 -12.486 -27.375 1.00 58.53 322 LYS A C 1
ATOM 2619 O O . LYS A 1 322 ? -25.066 -12.921 -26.230 1.00 58.53 322 LYS A O 1
ATOM 2624 N N . LYS A 1 323 ? -25.535 -13.210 -28.401 1.00 60.25 323 LYS A N 1
ATOM 2625 C CA . LYS A 1 323 ? -26.198 -14.523 -28.224 1.00 60.25 323 LYS A CA 1
ATOM 2626 C C . LYS A 1 323 ? -25.293 -15.625 -27.652 1.00 60.25 323 LYS A C 1
ATOM 2628 O O . LYS A 1 323 ? -25.811 -16.557 -27.041 1.00 60.25 323 LYS A O 1
ATOM 2633 N N . LYS A 1 324 ? -23.970 -15.560 -27.859 1.00 67.62 324 LYS A N 1
ATOM 2634 C CA . LYS A 1 324 ? -23.027 -16.547 -27.298 1.00 67.62 324 LYS A CA 1
ATOM 2635 C C . LYS A 1 324 ? -22.782 -16.296 -25.804 1.00 67.62 324 LYS A C 1
ATOM 2637 O O . LYS A 1 324 ? -22.832 -17.239 -25.024 1.00 67.62 324 LYS A O 1
ATOM 2642 N N . LYS A 1 325 ? -22.641 -15.026 -25.402 1.00 70.06 325 LYS A N 1
ATOM 2643 C CA . LYS A 1 325 ? -22.444 -14.631 -23.997 1.00 70.06 325 LYS A CA 1
ATOM 2644 C C . LYS A 1 325 ? -23.636 -15.013 -23.105 1.00 70.06 325 LYS A C 1
ATOM 2646 O O . LYS A 1 325 ? -23.435 -15.548 -22.019 1.00 70.06 325 LYS A O 1
ATOM 2651 N N . ASP A 1 326 ? -24.864 -14.847 -23.601 1.00 73.31 326 ASP A N 1
ATOM 2652 C CA . ASP A 1 326 ? -26.078 -15.182 -22.837 1.00 73.31 326 ASP A CA 1
ATOM 2653 C C . ASP A 1 326 ? -26.260 -16.699 -22.619 1.00 73.31 326 ASP A C 1
ATOM 2655 O O . ASP A 1 326 ? -26.827 -17.126 -21.609 1.00 73.31 326 ASP A O 1
ATOM 2659 N N . LYS A 1 327 ? -25.756 -17.540 -23.538 1.00 78.31 327 LYS A N 1
ATOM 2660 C CA . LYS A 1 327 ? -25.790 -19.005 -23.382 1.00 78.31 327 LYS A CA 1
ATOM 2661 C C . LYS A 1 327 ? -24.798 -19.493 -22.322 1.00 78.31 327 LYS A C 1
ATOM 2663 O O . LYS A 1 327 ? -25.170 -20.341 -21.509 1.00 78.31 327 LYS A O 1
ATOM 2668 N N . ASP A 1 328 ? -23.593 -18.928 -22.284 1.00 77.62 328 ASP A N 1
ATOM 2669 C CA . ASP A 1 328 ? -22.554 -19.326 -21.325 1.00 77.62 328 ASP A CA 1
ATOM 2670 C C . ASP A 1 328 ? -22.921 -18.936 -19.879 1.00 77.62 328 ASP A C 1
ATOM 2672 O O . ASP A 1 328 ? -22.717 -19.721 -18.945 1.00 77.62 328 ASP A O 1
ATOM 2676 N N . ASP A 1 329 ? -23.557 -17.775 -19.682 1.00 83.00 329 ASP A N 1
ATOM 2677 C CA . ASP A 1 329 ? -24.036 -17.351 -18.358 1.00 83.00 329 ASP A CA 1
ATOM 2678 C C . ASP A 1 329 ? -25.208 -18.202 -17.846 1.00 83.00 329 ASP A C 1
ATOM 2680 O O . ASP A 1 329 ? -25.297 -18.488 -16.644 1.00 83.00 329 ASP A O 1
ATOM 2684 N N . LYS A 1 330 ? -26.088 -18.670 -18.743 1.00 87.44 330 LYS A N 1
ATOM 2685 C CA . LYS A 1 330 ? -27.178 -19.586 -18.377 1.00 87.44 330 LYS A CA 1
ATOM 2686 C C . LYS A 1 330 ? -26.631 -20.947 -17.931 1.00 87.44 330 LYS A C 1
ATOM 2688 O O . LYS A 1 330 ? -27.045 -21.453 -16.887 1.00 87.44 330 LYS A O 1
ATOM 2693 N N . LEU A 1 331 ? -25.634 -21.482 -18.641 1.00 86.00 331 LEU A N 1
ATOM 2694 C CA . LEU A 1 331 ? -24.994 -22.758 -18.299 1.00 86.00 331 LEU A CA 1
ATOM 2695 C C . LEU A 1 331 ? -24.268 -22.696 -16.941 1.00 86.00 331 LEU A C 1
ATOM 2697 O O . LEU A 1 331 ? -24.376 -23.612 -16.121 1.00 86.00 331 LEU A O 1
ATOM 2701 N N . ARG A 1 332 ? -23.585 -21.577 -16.649 1.00 85.44 332 ARG A N 1
ATOM 2702 C CA . ARG A 1 332 ? -22.925 -21.341 -15.350 1.00 85.44 332 ARG A CA 1
ATOM 2703 C C . ARG A 1 332 ? -23.908 -21.270 -14.182 1.00 85.44 332 ARG A C 1
ATOM 2705 O O . ARG A 1 332 ? -23.603 -21.782 -13.100 1.00 85.44 332 ARG A O 1
ATOM 2712 N N . LYS A 1 333 ? -25.074 -20.642 -14.368 1.00 89.44 333 LYS A N 1
ATOM 2713 C CA . LYS A 1 333 ? -26.110 -20.562 -13.324 1.00 89.44 333 LYS A CA 1
ATOM 2714 C C . LYS A 1 333 ? -26.724 -21.933 -13.021 1.00 89.44 333 LYS A C 1
ATOM 2716 O O . LYS A 1 333 ? -26.905 -22.251 -11.844 1.00 89.44 333 LYS A O 1
ATOM 2721 N N . ASP A 1 334 ? -26.951 -22.768 -14.033 1.00 86.31 334 ASP A N 1
ATOM 2722 C CA . ASP A 1 334 ? -27.497 -24.119 -13.835 1.00 86.31 334 ASP A CA 1
ATOM 2723 C C . ASP A 1 334 ? -26.509 -25.070 -13.147 1.00 86.31 334 ASP A C 1
ATOM 2725 O O . ASP A 1 334 ? -26.893 -25.789 -12.221 1.00 86.31 334 ASP A O 1
ATOM 2729 N N . MET A 1 335 ? -25.220 -25.009 -13.494 1.00 83.81 335 MET A N 1
ATOM 2730 C CA . MET A 1 335 ? -24.166 -25.770 -12.802 1.00 83.81 335 MET A CA 1
ATOM 2731 C C . MET A 1 335 ? -24.101 -25.425 -11.304 1.00 83.81 335 MET A C 1
ATOM 2733 O O . MET A 1 335 ? -24.020 -26.314 -10.455 1.00 83.81 335 MET A O 1
ATOM 2737 N N . ARG A 1 336 ? -24.216 -24.135 -10.952 1.00 86.69 336 ARG A N 1
ATOM 2738 C CA . ARG A 1 336 ? -24.250 -23.685 -9.547 1.00 86.69 336 ARG A CA 1
ATOM 2739 C C . ARG A 1 336 ? -25.501 -24.159 -8.804 1.00 86.69 336 ARG A C 1
ATOM 2741 O O . ARG A 1 336 ? -25.408 -24.483 -7.620 1.00 86.69 336 ARG A O 1
ATOM 2748 N N . ARG A 1 337 ? -26.659 -24.217 -9.472 1.00 85.12 337 ARG A N 1
ATOM 2749 C CA . ARG A 1 337 ? -27.902 -24.747 -8.885 1.00 85.12 337 ARG A CA 1
ATOM 2750 C C . ARG A 1 337 ? -27.806 -26.250 -8.619 1.00 85.12 337 ARG A C 1
ATOM 2752 O O . ARG A 1 337 ? -28.162 -26.677 -7.523 1.00 85.12 337 ARG A O 1
ATOM 2759 N N . LYS A 1 338 ? -27.263 -27.034 -9.557 1.00 82.25 338 LYS A N 1
ATOM 2760 C CA . LYS A 1 338 ? -27.050 -28.482 -9.369 1.00 82.25 338 LYS A CA 1
ATOM 2761 C C . LYS A 1 338 ? -26.061 -28.782 -8.235 1.00 82.25 338 LYS A C 1
ATOM 2763 O O . LYS A 1 338 ? -26.350 -29.621 -7.389 1.00 82.25 338 LYS A O 1
ATOM 2768 N N . ALA A 1 339 ? -24.963 -28.029 -8.142 1.00 76.94 339 ALA A N 1
ATOM 2769 C CA . ALA A 1 339 ? -23.982 -28.182 -7.062 1.00 76.94 339 ALA A CA 1
ATOM 2770 C C . ALA A 1 339 ? -24.535 -27.834 -5.664 1.00 76.94 339 ALA A C 1
ATOM 2772 O O . ALA A 1 339 ? -24.041 -28.347 -4.663 1.00 76.94 339 ALA A O 1
ATOM 2773 N N . ARG A 1 340 ? -25.552 -26.962 -5.578 1.00 76.19 340 ARG A N 1
ATOM 2774 C CA . ARG A 1 340 ? -26.250 -26.667 -4.316 1.00 76.19 340 ARG A CA 1
ATOM 2775 C C . ARG A 1 340 ? -27.239 -27.761 -3.920 1.00 76.19 340 ARG A C 1
ATOM 2777 O O . ARG A 1 340 ? -27.323 -28.056 -2.737 1.00 76.19 340 ARG A O 1
ATOM 2784 N N . LYS A 1 341 ? -27.940 -28.375 -4.881 1.00 74.06 341 LYS A N 1
ATOM 2785 C CA . LYS A 1 341 ? -28.853 -29.495 -4.596 1.00 74.06 341 LYS A CA 1
ATOM 2786 C C . LYS A 1 341 ? -28.103 -30.737 -4.102 1.00 74.06 341 LYS A C 1
ATOM 2788 O O . LYS A 1 341 ? -28.479 -31.286 -3.083 1.00 74.06 341 LYS A O 1
ATOM 2793 N N . GLY A 1 342 ? -26.960 -31.077 -4.703 1.00 66.31 342 GLY A N 1
ATOM 2794 C CA . GLY A 1 342 ? -26.147 -32.224 -4.260 1.00 66.31 342 GLY A CA 1
ATOM 2795 C C . GLY A 1 342 ? -25.472 -32.084 -2.883 1.00 66.31 342 GLY A C 1
ATOM 2796 O O . GLY A 1 342 ? -24.794 -33.009 -2.453 1.00 66.31 342 GLY A O 1
ATOM 2797 N N . LYS A 1 343 ? -25.612 -30.937 -2.202 1.00 56.06 343 LYS A N 1
ATOM 2798 C CA . LYS A 1 343 ? -25.127 -30.720 -0.826 1.00 56.06 343 LYS A CA 1
ATOM 2799 C C . LYS A 1 343 ? -26.226 -30.799 0.238 1.00 56.06 343 LYS A C 1
ATOM 2801 O O . LYS A 1 343 ? -25.897 -30.657 1.406 1.00 56.06 343 LYS A O 1
ATOM 2806 N N . LEU A 1 344 ? -27.488 -30.953 -0.162 1.00 53.16 344 LEU A N 1
ATOM 2807 C CA . LEU A 1 344 ? -28.623 -31.089 0.758 1.00 53.16 344 LEU A CA 1
ATOM 2808 C C . LEU A 1 344 ? -29.056 -32.550 0.957 1.00 53.16 344 LEU A C 1
ATOM 2810 O O . LEU A 1 344 ? -29.787 -32.818 1.899 1.00 53.16 344 LEU A O 1
ATOM 2814 N N . ASP A 1 345 ? -28.556 -33.472 0.127 1.00 49.97 345 ASP A N 1
ATOM 2815 C CA . ASP A 1 345 ? -28.843 -34.915 0.202 1.00 49.97 345 ASP A CA 1
ATOM 2816 C C . ASP A 1 345 ? -27.688 -35.728 0.839 1.00 49.97 345 ASP A C 1
ATOM 2818 O O . ASP A 1 345 ? -27.504 -36.912 0.558 1.00 49.97 345 ASP A O 1
ATOM 2822 N N . ARG A 1 346 ? -26.867 -35.084 1.676 1.00 45.59 346 ARG A N 1
ATOM 2823 C CA . ARG A 1 346 ? -25.874 -35.699 2.573 1.00 45.59 346 ARG A CA 1
ATOM 2824 C C . ARG A 1 346 ? -25.986 -35.041 3.932 1.00 45.59 346 ARG A C 1
ATOM 2826 O O . ARG A 1 346 ? -25.762 -35.761 4.925 1.00 45.59 346 ARG A O 1
#

Sequence (346 aa):
MAVNMKKVNERYDDYENRKSGFSSNFTIEGSKKGKKRRFILLLPPHENMDEMPFVEIMQHSRELPRDVKGASFSTRCQRDGYDDKDFGKCWPCGRMLNFRKKRKEKGDENDNKAGQFAPKRKPIAQVIDITPCFNKRGELKRDLKKCFGKHGKMDDCDDCRFNDVCEKFVMKWYMPIKAWEQFNDHFMDEGDITDMDHAIPIRVTRSGVGQYDTKYETKAFAKSAMKIAKGIQKRLLKKLIDLTAEDPKPTGTKDEIKQFYKDFFNLADIAVGDDDDDDDDDDDGGGKKEKKSKKNKDKKKSKKKKDKEKKNESKGSDKKKKKKKDKDDKLRKDMRRKARKGKLDR

pLDDT: mean 70.6, std 20.01, range [27.98, 96.19]

Mean predicted aligned error: 16.55 Å

Secondary structure (DSSP, 8-state):
----THHHHTTTGGG-TTSSS--SB------TTS-EEEEEEEPPPPTTSSS-SEEEEEEEEEEPP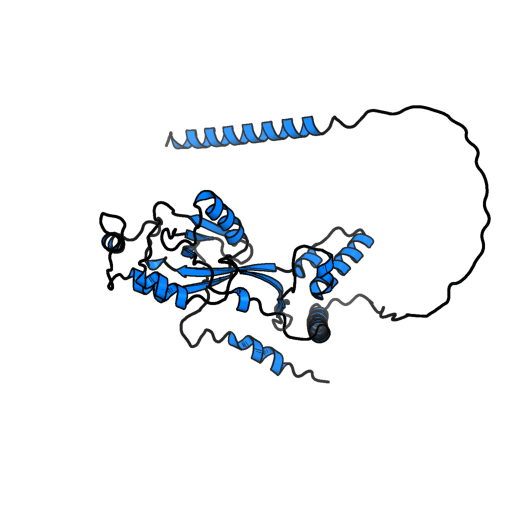TTTTT-EEEEE----SS-GGGGGTSHHHHHHHHHHHHHHHTT----HHHHHHSPEEEEEEEEEE-GGGB-TTSPBPHHHHHHTTTTS-----TT-HHHHHHHH-EEEEE--HHHHHHHHHHHHHHS-TT-STTBPPEEEEEE-SSSSS-EEEEEE-GGG-BPPPHHHHHHHHT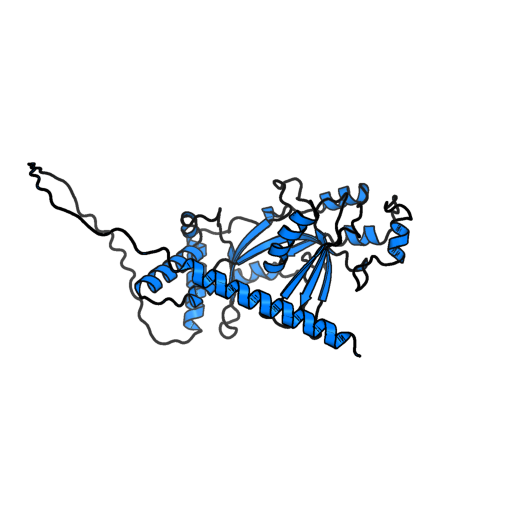T---GGGGSPPPPS-HHHHHHHHHHHHHHHHHHS-------------------------------------------SSHHHHHHHHHHHHHHHHHHHHHHHHTTT--